Protein AF-X0WN94-F1 (afdb_monomer)

Radius of gyration: 25.25 Å; Cα contacts (8 Å, |Δi|>4): 187; chains: 1; bounding box: 58×45×70 Å

Solvent-accessible surface area (backbone atoms only — not comparable to full-atom values): 14417 Å² total; per-residue (Å²): 108,64,60,96,86,40,70,65,43,72,66,54,50,51,51,51,53,49,50,55,49,50,52,50,38,71,76,45,39,72,65,41,46,54,52,50,49,52,53,51,53,52,48,48,54,53,50,21,48,51,47,28,52,52,42,52,51,38,65,45,44,32,75,81,42,90,86,36,54,54,66,57,36,30,57,77,53,75,48,62,91,87,54,50,46,68,57,56,51,48,40,44,46,76,75,70,64,72,93,68,44,55,78,82,41,90,85,64,16,37,66,54,50,73,65,50,52,52,57,60,48,47,44,55,65,71,61,30,60,77,60,41,48,59,40,70,67,36,98,38,72,69,55,19,52,50,50,50,53,50,53,57,54,57,54,72,50,43,52,60,35,48,50,50,31,49,56,50,47,48,53,50,38,42,67,56,50,54,50,45,45,53,67,31,76,93,52,42,27,56,59,52,53,53,45,68,72,35,66,88,45,29,78,76,38,93,66,72,75,89,63,49,60,65,53,32,70,76,37,48,69,61,41,52,52,46,46,54,38,38,22,48,41,69,74,46,78,81,79,90,74,90,56,65,24,60,54,46,50,63,71,51,63,93,115

Structure (mmCIF, N/CA/C/O backbone):
data_AF-X0WN94-F1
#
_entry.id   AF-X0WN94-F1
#
loop_
_atom_site.group_PDB
_atom_site.id
_atom_site.type_symbol
_atom_site.label_atom_id
_atom_site.label_alt_id
_atom_site.label_comp_id
_atom_site.label_asym_id
_atom_site.label_entity_id
_atom_site.label_seq_id
_atom_site.pdbx_PDB_ins_code
_atom_site.Cartn_x
_atom_site.Cartn_y
_atom_site.Cartn_z
_atom_site.occupancy
_atom_site.B_iso_or_equiv
_atom_site.auth_seq_id
_atom_site.auth_comp_id
_atom_site.auth_asym_id
_atom_site.auth_atom_id
_atom_site.pdbx_PDB_model_num
ATOM 1 N N . GLU A 1 1 ? 9.145 -17.917 11.072 1.00 53.16 1 GLU A N 1
ATOM 2 C CA . GLU A 1 1 ? 9.758 -18.922 10.177 1.00 53.16 1 GLU A CA 1
ATOM 3 C C . GLU A 1 1 ? 11.276 -18.776 10.221 1.00 53.16 1 GLU A C 1
ATOM 5 O O . GLU A 1 1 ? 11.758 -17.672 10.466 1.00 53.16 1 GLU A O 1
ATOM 10 N N . GLU A 1 2 ? 12.026 -19.865 10.051 1.00 58.09 2 GLU A N 1
ATOM 11 C CA . GLU A 1 2 ? 13.497 -19.875 10.067 1.00 58.09 2 GLU A CA 1
ATOM 12 C C . GLU A 1 2 ? 14.036 -20.328 8.705 1.00 58.09 2 GLU A C 1
ATOM 14 O O . GLU A 1 2 ? 13.541 -21.298 8.134 1.00 58.09 2 GLU A O 1
ATOM 19 N N . LEU A 1 3 ? 15.070 -19.651 8.194 1.00 51.91 3 LEU A N 1
ATOM 20 C CA . LEU A 1 3 ? 15.815 -20.073 7.005 1.00 51.91 3 LEU A CA 1
ATOM 21 C C . LEU A 1 3 ? 17.222 -20.458 7.453 1.00 51.91 3 LEU A C 1
ATOM 23 O O . LEU A 1 3 ? 17.957 -19.615 7.963 1.00 51.91 3 LEU A O 1
ATOM 27 N N . MET A 1 4 ? 17.598 -21.728 7.273 1.00 66.94 4 MET A N 1
ATOM 28 C CA . MET A 1 4 ? 18.912 -22.251 7.687 1.00 66.94 4 MET A CA 1
ATOM 29 C C . MET A 1 4 ? 19.246 -21.976 9.172 1.00 66.94 4 MET A C 1
ATOM 31 O O . MET A 1 4 ? 20.391 -21.691 9.511 1.00 66.94 4 MET A O 1
ATOM 35 N N . GLY A 1 5 ? 18.243 -22.046 10.057 1.00 66.25 5 GLY A N 1
ATOM 36 C CA . GLY A 1 5 ? 18.405 -21.839 11.505 1.00 66.25 5 GLY A CA 1
ATOM 37 C C . GLY A 1 5 ? 18.561 -20.377 11.937 1.00 66.25 5 GLY A C 1
ATOM 38 O O . GLY A 1 5 ? 18.877 -20.110 13.093 1.00 66.25 5 GLY A O 1
ATOM 39 N N . ILE A 1 6 ? 18.359 -19.423 11.023 1.00 72.25 6 ILE A N 1
ATOM 40 C CA . ILE A 1 6 ? 18.320 -17.995 11.338 1.00 72.25 6 ILE A CA 1
ATOM 41 C C . ILE A 1 6 ? 16.851 -17.554 11.364 1.00 72.25 6 ILE A C 1
ATOM 43 O O . ILE A 1 6 ? 16.132 -17.807 10.387 1.00 72.25 6 ILE A O 1
ATOM 47 N N . PRO A 1 7 ? 16.386 -16.872 12.430 1.00 76.19 7 PRO A N 1
ATOM 48 C CA . PRO A 1 7 ? 15.042 -16.316 12.458 1.00 76.19 7 PRO A CA 1
ATOM 49 C C . PRO A 1 7 ? 14.880 -15.307 11.317 1.00 76.19 7 PRO A C 1
ATOM 51 O O . PRO A 1 7 ? 15.623 -14.321 11.215 1.00 76.19 7 PRO A O 1
ATOM 54 N N . ILE A 1 8 ? 13.898 -15.562 10.449 1.00 77.94 8 ILE A N 1
ATOM 55 C CA . ILE A 1 8 ? 13.533 -14.672 9.348 1.00 77.94 8 ILE A CA 1
ATOM 56 C C . ILE A 1 8 ? 12.745 -13.511 9.954 1.00 77.94 8 ILE A C 1
ATOM 58 O O . ILE A 1 8 ? 11.518 -13.511 9.995 1.00 77.94 8 ILE A O 1
ATOM 62 N N . ASN A 1 9 ? 13.466 -12.532 10.489 1.00 82.88 9 ASN A N 1
ATOM 63 C CA . ASN A 1 9 ? 12.904 -11.243 10.865 1.00 82.88 9 ASN A CA 1
ATOM 64 C C . ASN A 1 9 ? 13.256 -10.191 9.7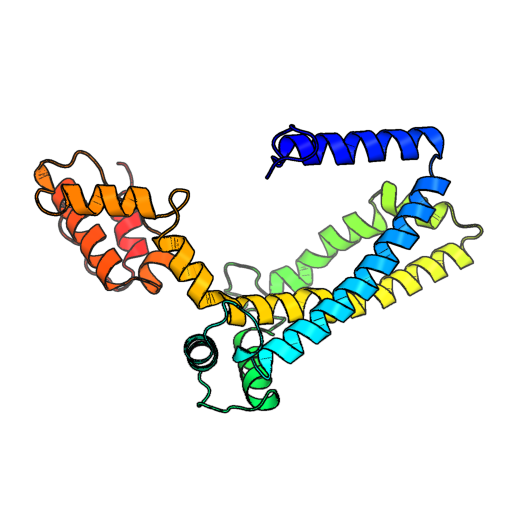98 1.00 82.88 9 ASN A C 1
ATOM 66 O O . ASN A 1 9 ? 14.136 -10.398 8.953 1.00 82.88 9 ASN A O 1
ATOM 70 N N . ILE A 1 10 ? 12.550 -9.057 9.825 1.00 85.00 10 ILE A N 1
ATOM 71 C CA . ILE A 1 10 ? 12.717 -7.966 8.848 1.00 85.00 10 ILE A CA 1
ATOM 72 C C . ILE A 1 10 ? 14.179 -7.502 8.790 1.00 85.00 10 ILE A C 1
ATOM 74 O O . ILE A 1 10 ? 14.698 -7.219 7.711 1.00 85.00 10 ILE A O 1
ATOM 78 N N . THR A 1 11 ? 14.869 -7.487 9.930 1.00 88.31 11 THR A N 1
ATOM 79 C CA . THR A 1 11 ? 16.276 -7.089 10.036 1.00 88.31 11 THR A CA 1
ATOM 80 C C . THR A 1 11 ? 17.198 -8.053 9.289 1.00 88.31 11 THR A C 1
ATOM 82 O O . THR A 1 11 ? 18.011 -7.610 8.479 1.00 88.31 11 THR A O 1
ATOM 85 N N . THR A 1 12 ? 17.053 -9.364 9.503 1.00 87.69 12 THR A N 1
ATOM 86 C CA . THR A 1 12 ? 17.827 -10.406 8.814 1.00 87.69 12 THR A CA 1
ATOM 87 C C . THR A 1 12 ? 17.609 -10.330 7.305 1.00 87.69 12 THR A C 1
ATOM 89 O O . THR A 1 12 ? 18.576 -10.331 6.544 1.00 87.69 12 THR A O 1
ATOM 92 N N . LEU A 1 13 ? 16.352 -10.208 6.862 1.00 88.25 13 LEU A N 1
ATOM 93 C CA . LEU A 1 13 ? 16.022 -10.085 5.439 1.00 88.25 13 LEU A CA 1
ATOM 94 C C . LEU A 1 13 ? 16.610 -8.813 4.818 1.00 88.25 13 LEU A C 1
ATOM 96 O O . LEU A 1 13 ? 17.159 -8.866 3.720 1.00 88.25 13 LEU A O 1
ATOM 100 N N . SER A 1 14 ? 16.545 -7.687 5.532 1.00 91.44 14 SER A N 1
ATOM 101 C CA . SER A 1 14 ? 17.086 -6.406 5.064 1.00 91.44 14 SER A CA 1
ATOM 102 C C . SER A 1 14 ? 18.599 -6.473 4.864 1.00 91.44 14 SER A C 1
ATOM 104 O O . SER A 1 14 ? 19.101 -6.056 3.820 1.00 91.44 14 SER A O 1
ATOM 106 N N . TRP A 1 15 ? 19.329 -7.052 5.824 1.00 93.75 15 TRP A N 1
ATOM 107 C CA . TRP A 1 15 ? 20.771 -7.268 5.687 1.00 93.75 15 TRP A CA 1
ATOM 108 C C . TRP A 1 15 ? 21.103 -8.235 4.558 1.00 93.75 15 TRP A C 1
ATOM 110 O O . TRP A 1 15 ? 22.019 -7.971 3.784 1.00 93.75 15 TRP A O 1
ATOM 120 N N . PHE A 1 16 ? 20.346 -9.323 4.425 1.00 91.19 16 PHE A N 1
ATOM 121 C CA . PHE A 1 16 ? 20.554 -10.297 3.362 1.00 91.19 16 PHE A CA 1
ATOM 122 C C . PHE A 1 16 ? 20.400 -9.668 1.969 1.00 91.19 16 PHE A C 1
ATOM 124 O O . PHE A 1 16 ? 21.313 -9.760 1.147 1.00 91.19 16 PHE A O 1
ATOM 131 N N . VAL A 1 17 ? 19.286 -8.969 1.720 1.00 91.19 17 VAL A N 1
ATOM 132 C CA . VAL A 1 17 ? 19.035 -8.278 0.446 1.00 91.19 17 VAL A CA 1
ATOM 133 C C . VAL A 1 17 ? 20.072 -7.181 0.212 1.00 91.19 17 VAL A C 1
ATOM 135 O O . VAL A 1 17 ? 20.610 -7.085 -0.887 1.00 91.19 17 VAL A O 1
ATOM 138 N N . GLY A 1 18 ? 20.396 -6.388 1.238 1.00 93.75 18 GLY A N 1
ATOM 139 C CA . GLY A 1 18 ? 21.361 -5.294 1.141 1.00 93.75 18 GLY A CA 1
ATOM 140 C C . GLY A 1 18 ? 22.780 -5.763 0.816 1.00 93.75 18 GLY A C 1
ATOM 141 O O . GLY A 1 18 ? 23.430 -5.185 -0.053 1.00 93.75 18 GLY A O 1
ATOM 142 N N . ILE A 1 19 ? 23.254 -6.834 1.459 1.00 95.06 19 ILE A N 1
ATOM 143 C CA . ILE A 1 19 ? 24.577 -7.414 1.191 1.00 95.06 19 ILE A CA 1
ATOM 144 C C . ILE A 1 19 ? 24.614 -8.014 -0.212 1.00 95.06 19 ILE A C 1
ATOM 146 O O . ILE A 1 19 ? 25.537 -7.727 -0.972 1.00 95.06 19 ILE A O 1
ATOM 150 N N . LEU A 1 20 ? 23.604 -8.805 -0.584 1.00 91.12 20 LEU A N 1
ATOM 151 C CA . LEU A 1 20 ? 23.534 -9.410 -1.912 1.00 91.12 20 LEU A CA 1
ATOM 152 C C . LEU A 1 20 ? 23.505 -8.327 -2.999 1.00 91.12 20 LEU A C 1
ATOM 154 O O . LEU A 1 20 ? 24.255 -8.419 -3.975 1.00 91.12 20 LEU A O 1
ATOM 158 N N . ALA A 1 21 ? 22.711 -7.273 -2.786 1.00 90.56 21 ALA A N 1
ATOM 159 C CA . ALA A 1 21 ? 22.666 -6.106 -3.654 1.00 90.56 21 ALA A CA 1
ATOM 160 C C . ALA A 1 21 ? 24.018 -5.404 -3.757 1.00 90.56 21 ALA A C 1
ATOM 162 O O . ALA A 1 21 ? 24.534 -5.206 -4.856 1.00 90.56 21 ALA A O 1
ATOM 163 N N . GLY A 1 22 ? 24.638 -5.099 -2.618 1.00 92.31 22 GLY A N 1
ATOM 164 C CA . GLY A 1 22 ? 25.949 -4.464 -2.567 1.00 92.31 22 GLY A CA 1
ATOM 165 C C . GLY A 1 22 ? 27.015 -5.256 -3.324 1.00 92.31 22 GLY A C 1
ATOM 166 O O . GLY A 1 22 ? 27.772 -4.672 -4.096 1.00 92.31 22 GLY A O 1
ATOM 167 N N . VAL A 1 23 ? 27.039 -6.583 -3.171 1.00 93.31 23 VAL A N 1
ATOM 168 C CA . VAL A 1 23 ? 28.019 -7.455 -3.833 1.00 93.31 23 VAL A CA 1
ATOM 169 C C . VAL A 1 23 ? 27.858 -7.436 -5.354 1.00 93.31 23 VAL A C 1
ATOM 171 O O . VAL A 1 23 ? 28.847 -7.208 -6.055 1.00 93.31 23 VAL A O 1
ATOM 174 N N . TYR A 1 24 ? 26.646 -7.634 -5.895 1.00 88.69 24 TYR A N 1
ATOM 175 C CA . TYR A 1 24 ? 26.487 -7.666 -7.357 1.00 88.69 24 TYR A CA 1
ATOM 176 C C . TYR A 1 24 ? 26.680 -6.284 -7.991 1.00 88.69 24 TYR A C 1
ATOM 178 O O . TYR A 1 24 ? 27.195 -6.188 -9.108 1.00 88.69 24 TYR A O 1
ATOM 186 N N . VAL A 1 25 ? 26.306 -5.208 -7.289 1.00 90.00 25 VAL A N 1
ATOM 187 C CA . VAL A 1 25 ? 26.529 -3.834 -7.757 1.00 90.00 25 VAL A CA 1
ATOM 188 C C . VAL A 1 25 ? 28.020 -3.509 -7.761 1.00 90.00 25 VAL A C 1
ATOM 190 O O . VAL A 1 25 ? 28.519 -2.989 -8.758 1.00 90.00 25 VAL A O 1
ATOM 193 N N . ALA A 1 26 ? 28.749 -3.854 -6.695 1.00 92.00 26 ALA A N 1
ATOM 194 C CA . ALA A 1 26 ? 30.191 -3.629 -6.611 1.00 92.00 26 ALA A CA 1
ATOM 195 C C . ALA A 1 26 ? 30.961 -4.416 -7.683 1.00 92.00 26 ALA A C 1
ATOM 197 O O . ALA A 1 26 ? 31.887 -3.882 -8.288 1.00 92.00 26 ALA A O 1
ATOM 198 N N . ALA A 1 27 ? 30.557 -5.661 -7.955 1.00 91.19 27 ALA A N 1
ATOM 199 C CA . ALA A 1 27 ? 31.203 -6.504 -8.958 1.00 91.19 27 ALA A CA 1
ATOM 200 C C . ALA A 1 27 ? 30.875 -6.092 -10.406 1.00 91.19 27 ALA A C 1
ATOM 202 O O . ALA A 1 27 ? 31.732 -6.183 -11.282 1.00 91.19 27 ALA A O 1
ATOM 203 N N . GLY A 1 28 ? 29.635 -5.672 -10.682 1.00 86.38 28 GLY A N 1
ATOM 204 C CA . GLY A 1 28 ? 29.140 -5.477 -12.050 1.00 86.38 28 GLY A CA 1
ATOM 205 C C . GLY A 1 28 ? 28.915 -4.025 -12.491 1.00 86.38 28 GLY A C 1
ATOM 206 O O . GLY A 1 28 ? 28.681 -3.768 -13.677 1.00 86.38 28 GLY A O 1
ATOM 207 N N . GLY A 1 29 ? 28.970 -3.067 -11.564 1.00 85.94 29 GLY A N 1
ATOM 208 C CA . GLY A 1 29 ? 28.788 -1.640 -11.827 1.00 85.94 29 GLY A CA 1
ATOM 209 C C . GLY A 1 29 ? 27.413 -1.273 -12.404 1.00 85.94 29 GLY A C 1
ATOM 210 O O . GLY A 1 29 ? 26.429 -2.008 -12.283 1.00 85.94 29 GLY A O 1
ATOM 211 N N . LEU A 1 30 ? 27.338 -0.116 -13.076 1.00 80.81 30 LEU A N 1
ATOM 212 C CA . LEU A 1 30 ? 26.083 0.433 -13.620 1.00 80.81 30 LEU A CA 1
ATOM 213 C C . LEU A 1 30 ? 25.395 -0.493 -14.634 1.00 80.81 30 LEU A C 1
ATOM 215 O O . LEU A 1 30 ? 24.168 -0.519 -14.706 1.00 80.81 30 LEU A O 1
ATOM 219 N N . LYS A 1 31 ? 26.164 -1.283 -15.394 1.00 83.69 31 LYS A N 1
ATOM 220 C CA . LYS A 1 31 ? 25.608 -2.229 -16.369 1.00 83.69 31 LYS A CA 1
ATOM 221 C C . LYS A 1 31 ? 24.859 -3.366 -15.676 1.00 83.69 31 LYS A C 1
ATOM 223 O O . LYS A 1 31 ? 23.757 -3.696 -16.102 1.00 83.69 31 LYS A O 1
ATOM 228 N N . ALA A 1 32 ? 25.429 -3.949 -14.619 1.00 86.31 32 ALA A N 1
ATOM 229 C CA . ALA A 1 32 ? 24.749 -4.997 -13.859 1.00 86.31 32 ALA A CA 1
ATOM 230 C C . ALA A 1 32 ? 23.479 -4.471 -13.185 1.00 86.31 32 ALA A C 1
ATOM 232 O O . ALA A 1 32 ? 22.448 -5.135 -13.245 1.00 86.31 32 ALA A O 1
ATOM 233 N N . CYS A 1 33 ? 23.524 -3.248 -12.646 1.00 84.00 33 CYS A N 1
ATOM 234 C CA . CYS A 1 33 ? 22.338 -2.581 -12.106 1.00 84.00 33 CYS A CA 1
ATOM 235 C C . CYS A 1 33 ? 21.235 -2.450 -13.166 1.00 84.00 33 CYS A C 1
ATOM 237 O O . CYS A 1 33 ? 20.098 -2.827 -12.921 1.00 84.00 33 CYS A O 1
ATOM 239 N N . ALA A 1 34 ? 21.572 -1.970 -14.368 1.00 85.94 34 ALA A N 1
ATOM 240 C CA . ALA A 1 34 ? 20.593 -1.780 -15.437 1.00 85.94 34 ALA A CA 1
ATOM 241 C C . ALA A 1 34 ? 19.942 -3.097 -15.898 1.00 85.94 34 ALA A C 1
ATOM 243 O O . ALA A 1 34 ? 18.743 -3.130 -16.168 1.00 85.94 34 ALA A O 1
ATOM 244 N N . TRP A 1 35 ? 20.712 -4.188 -15.973 1.00 88.69 35 TRP A N 1
ATOM 245 C CA . TRP A 1 35 ? 20.174 -5.509 -16.315 1.00 88.69 35 TRP A CA 1
ATOM 246 C C . TRP A 1 35 ? 19.294 -6.091 -15.210 1.00 88.69 35 TRP A C 1
ATOM 248 O O . TRP A 1 35 ? 18.228 -6.626 -15.511 1.00 88.69 35 TRP A O 1
ATOM 258 N N . ALA A 1 36 ? 19.713 -5.968 -13.948 1.00 89.88 36 ALA A N 1
ATOM 259 C CA . ALA A 1 36 ? 18.908 -6.398 -12.810 1.00 89.88 36 ALA A CA 1
ATOM 260 C C . ALA A 1 36 ? 17.562 -5.658 -12.790 1.00 89.88 36 ALA A C 1
ATOM 262 O O . ALA A 1 36 ? 16.516 -6.300 -12.719 1.00 89.88 36 ALA A O 1
ATOM 263 N N . ASP A 1 37 ? 17.582 -4.338 -12.971 1.00 89.44 37 ASP A N 1
ATOM 264 C CA . ASP A 1 37 ? 16.378 -3.509 -13.007 1.00 89.44 37 ASP A CA 1
ATOM 265 C C . ASP A 1 37 ? 15.451 -3.859 -14.173 1.00 89.44 37 ASP A C 1
ATOM 267 O O . ASP A 1 37 ? 14.233 -3.853 -14.009 1.00 89.44 37 ASP A O 1
ATOM 271 N N . LEU A 1 38 ? 15.996 -4.192 -15.348 1.00 91.31 38 LEU A N 1
ATOM 272 C CA . LEU A 1 38 ? 15.189 -4.631 -16.488 1.00 91.31 38 LEU A CA 1
ATOM 273 C C . LEU A 1 38 ? 14.454 -5.941 -16.179 1.00 91.31 38 LEU A C 1
ATOM 275 O O . LEU A 1 38 ? 13.260 -6.061 -16.467 1.00 91.31 38 LEU A O 1
ATOM 279 N N . ILE A 1 39 ? 15.152 -6.915 -15.589 1.00 93.81 39 ILE A N 1
ATOM 280 C CA . ILE A 1 39 ? 14.570 -8.211 -15.219 1.00 93.81 39 ILE A CA 1
ATOM 281 C C . ILE A 1 39 ? 13.514 -8.016 -14.128 1.00 93.81 39 ILE A C 1
ATOM 283 O O . ILE A 1 39 ? 12.387 -8.479 -14.285 1.00 93.81 39 ILE A O 1
ATOM 287 N N . GLN A 1 40 ? 13.850 -7.294 -13.056 1.00 92.19 40 GLN A N 1
ATOM 288 C CA . GLN A 1 40 ? 12.940 -7.031 -11.940 1.00 92.19 40 GLN A CA 1
ATOM 289 C C . GLN A 1 40 ? 11.718 -6.224 -12.384 1.00 92.19 40 GLN A C 1
ATOM 291 O O . GLN A 1 40 ? 10.594 -6.592 -12.059 1.00 92.19 40 GLN A O 1
ATOM 296 N N . GLY A 1 41 ? 11.907 -5.171 -13.181 1.00 91.94 41 GLY A N 1
ATOM 297 C CA . GLY A 1 41 ? 10.813 -4.361 -13.713 1.00 91.94 41 GLY A CA 1
ATOM 298 C C . GLY A 1 41 ? 9.875 -5.163 -14.616 1.00 91.94 41 GLY A C 1
ATOM 299 O O . GLY A 1 41 ? 8.658 -5.075 -14.475 1.00 91.94 41 GLY A O 1
ATOM 300 N N . SER A 1 42 ? 10.424 -6.006 -15.494 1.00 93.94 42 SER A N 1
ATOM 301 C CA . SER A 1 42 ? 9.616 -6.887 -16.350 1.00 93.94 42 SER A CA 1
ATOM 302 C C . SER A 1 42 ? 8.850 -7.923 -15.523 1.00 93.94 42 SER A C 1
ATOM 304 O O . SER A 1 42 ? 7.659 -8.136 -15.746 1.00 93.94 42 SER A O 1
ATOM 306 N N . ALA A 1 43 ? 9.510 -8.527 -14.530 1.00 95.06 43 ALA A N 1
ATOM 307 C CA . ALA A 1 43 ? 8.884 -9.470 -13.611 1.00 95.06 43 ALA A CA 1
ATOM 308 C C . ALA A 1 43 ? 7.760 -8.816 -12.795 1.00 95.06 43 ALA A C 1
ATOM 310 O O . ALA A 1 43 ? 6.716 -9.433 -12.616 1.00 95.06 43 ALA A O 1
ATOM 311 N N . LEU A 1 44 ? 7.924 -7.561 -12.362 1.00 94.38 44 LEU A N 1
ATOM 312 C CA . LEU A 1 44 ? 6.886 -6.802 -11.658 1.00 94.38 44 LEU A CA 1
ATOM 313 C C . LEU A 1 44 ? 5.670 -6.519 -12.541 1.00 94.38 44 LEU A C 1
ATOM 315 O O . LEU A 1 44 ? 4.545 -6.627 -12.064 1.00 94.38 44 LEU A O 1
ATOM 319 N N . ILE A 1 45 ? 5.866 -6.200 -13.823 1.00 94.44 45 ILE A N 1
ATOM 320 C CA . ILE A 1 45 ? 4.748 -5.994 -14.757 1.00 94.44 45 ILE A CA 1
ATOM 321 C C . ILE A 1 45 ? 3.967 -7.299 -14.948 1.00 94.44 45 ILE A C 1
ATOM 323 O O . ILE A 1 45 ? 2.740 -7.300 -14.866 1.00 94.44 45 ILE A O 1
ATOM 327 N N . ILE A 1 46 ? 4.671 -8.414 -15.163 1.00 95.81 46 ILE A N 1
ATOM 328 C CA . ILE A 1 46 ? 4.047 -9.734 -15.330 1.00 95.81 46 ILE A CA 1
ATOM 329 C C . ILE A 1 46 ? 3.345 -10.160 -14.037 1.00 95.81 46 ILE A C 1
ATOM 331 O O . ILE A 1 46 ? 2.182 -10.551 -14.071 1.00 95.81 46 ILE A O 1
ATOM 335 N N . GLY A 1 47 ? 4.022 -10.047 -12.894 1.00 96.44 47 GLY A N 1
ATOM 336 C CA . GLY A 1 47 ? 3.467 -10.371 -11.582 1.00 96.44 47 GLY A CA 1
ATOM 337 C C . GLY A 1 47 ? 2.240 -9.524 -11.257 1.00 96.44 47 GLY A C 1
ATOM 338 O O . GLY A 1 47 ? 1.219 -10.066 -10.853 1.00 96.44 47 GLY A O 1
ATOM 339 N N . GLY A 1 48 ? 2.290 -8.218 -11.521 1.00 96.06 48 GLY A N 1
ATOM 340 C CA . GLY A 1 48 ? 1.145 -7.325 -11.363 1.00 96.06 48 GLY A CA 1
ATOM 341 C C . GLY A 1 48 ? -0.030 -7.703 -12.267 1.00 96.06 48 GLY A C 1
ATOM 342 O O . GLY A 1 48 ? -1.173 -7.697 -11.819 1.00 96.06 48 GLY A O 1
ATOM 343 N N . ALA A 1 49 ? 0.226 -8.100 -13.517 1.00 96.38 49 ALA A N 1
ATOM 344 C CA . ALA A 1 49 ? -0.822 -8.590 -14.411 1.00 96.38 49 ALA A CA 1
ATOM 345 C C . ALA A 1 49 ? -1.454 -9.897 -13.902 1.00 96.38 49 ALA A C 1
ATOM 347 O O . ALA A 1 49 ? -2.674 -10.043 -13.945 1.00 96.38 49 ALA A O 1
ATOM 348 N N . VAL A 1 50 ? -0.649 -10.824 -13.371 1.00 97.06 50 VAL A N 1
ATOM 349 C CA . VAL A 1 50 ? -1.149 -12.050 -12.728 1.00 97.06 50 VAL A CA 1
ATOM 350 C C . VAL A 1 50 ? -2.010 -11.707 -11.513 1.00 97.06 50 VAL A C 1
ATOM 352 O O . VAL A 1 50 ? -3.122 -12.214 -11.400 1.00 97.06 50 VAL A O 1
ATOM 355 N N . ILE A 1 51 ? -1.544 -10.812 -10.639 1.00 95.69 51 ILE A N 1
ATOM 356 C CA . ILE A 1 51 ? -2.298 -10.369 -9.460 1.00 95.69 51 ILE A CA 1
ATOM 357 C C . ILE A 1 51 ? -3.614 -9.706 -9.863 1.00 95.69 51 ILE A C 1
ATOM 359 O O . ILE A 1 51 ? -4.641 -10.015 -9.273 1.00 95.69 51 ILE A O 1
ATOM 363 N N . MET A 1 52 ? -3.617 -8.857 -10.890 1.00 96.19 52 MET A N 1
ATOM 364 C CA . MET A 1 52 ? -4.840 -8.255 -11.423 1.00 96.19 52 MET A CA 1
ATOM 365 C C . MET A 1 52 ? -5.849 -9.312 -11.889 1.00 96.19 52 MET A C 1
ATOM 367 O O . MET A 1 52 ? -7.031 -9.214 -11.575 1.00 96.19 52 MET A O 1
ATOM 371 N N . VAL A 1 53 ? -5.399 -10.349 -12.598 1.00 96.00 53 VAL A N 1
ATOM 372 C CA . VAL A 1 53 ? -6.283 -11.452 -13.008 1.00 96.00 53 VAL A CA 1
ATOM 373 C C . VAL A 1 53 ? -6.823 -12.201 -11.788 1.00 96.00 53 VAL A C 1
ATOM 375 O O . VAL A 1 53 ? -8.024 -12.451 -11.710 1.00 96.00 53 VAL A O 1
ATOM 378 N N . LEU A 1 54 ? -5.965 -12.524 -10.817 1.00 95.25 54 LEU A N 1
ATOM 379 C CA . LEU A 1 54 ? -6.369 -13.244 -9.608 1.00 95.25 54 LEU A CA 1
ATOM 380 C C . LEU A 1 54 ? -7.368 -12.450 -8.763 1.00 95.25 54 LEU A C 1
ATOM 382 O O . LEU A 1 54 ? -8.340 -13.029 -8.289 1.00 95.25 54 LEU A O 1
ATOM 386 N N . THR A 1 55 ? -7.180 -11.139 -8.603 1.00 95.19 55 THR A N 1
ATOM 387 C CA . THR A 1 55 ? -8.124 -10.305 -7.848 1.00 95.19 55 THR A CA 1
ATOM 388 C C . THR A 1 55 ? -9.457 -10.162 -8.567 1.00 95.19 55 THR A C 1
ATOM 390 O O . THR A 1 55 ? -10.491 -10.152 -7.910 1.00 95.19 55 THR A O 1
ATOM 393 N N . PHE A 1 56 ? -9.476 -10.123 -9.901 1.00 95.56 56 PHE A N 1
ATOM 394 C CA . PHE A 1 56 ? -10.730 -10.082 -10.658 1.00 95.56 56 PHE A CA 1
ATOM 395 C C . PHE A 1 56 ? -11.485 -11.408 -10.544 1.00 95.56 56 PHE A C 1
ATOM 397 O O . PHE A 1 56 ? -12.696 -11.404 -10.338 1.00 95.56 56 PHE A O 1
ATOM 404 N N . MET A 1 57 ? -10.768 -12.534 -10.602 1.00 95.50 57 MET A N 1
ATOM 405 C CA . MET A 1 57 ? -11.345 -13.855 -10.339 1.00 95.50 57 MET A CA 1
ATOM 406 C C . MET A 1 57 ? -11.884 -13.965 -8.908 1.00 95.50 57 MET A C 1
ATOM 408 O O . MET A 1 57 ? -12.957 -14.524 -8.711 1.00 95.50 57 MET A O 1
ATOM 412 N N . ALA A 1 58 ? -11.164 -13.422 -7.923 1.00 94.56 58 ALA A N 1
ATOM 413 C CA . ALA A 1 58 ? -11.597 -13.406 -6.528 1.00 94.56 58 ALA A CA 1
ATOM 414 C C . ALA A 1 58 ? -12.786 -12.468 -6.287 1.00 94.56 58 ALA A C 1
ATOM 416 O O . ALA A 1 58 ? -13.600 -12.726 -5.412 1.00 94.56 58 ALA A O 1
ATOM 417 N N . LEU A 1 59 ? -12.921 -11.389 -7.058 1.00 94.81 59 LEU A N 1
ATOM 418 C CA . LEU A 1 59 ? -14.095 -10.524 -6.984 1.00 94.81 59 LEU A CA 1
ATOM 419 C C . LEU A 1 59 ? -15.340 -11.216 -7.561 1.00 94.81 59 LEU A C 1
ATOM 421 O O . LEU A 1 59 ? -16.424 -11.118 -6.983 1.00 94.81 59 LEU A O 1
ATOM 425 N N . ASP A 1 60 ? -15.187 -11.918 -8.686 1.00 94.44 60 ASP A N 1
ATOM 426 C CA . ASP A 1 60 ? -16.273 -12.664 -9.332 1.00 94.44 60 ASP A CA 1
ATOM 427 C C . ASP A 1 60 ? -16.784 -13.799 -8.432 1.00 94.44 60 ASP A C 1
ATOM 429 O O . ASP A 1 60 ? -17.957 -13.804 -8.049 1.00 94.44 60 ASP A O 1
ATOM 433 N N . ASP A 1 61 ? -15.875 -14.671 -7.986 1.00 92.88 61 ASP A N 1
ATOM 434 C CA . ASP A 1 61 ? -16.158 -15.789 -7.082 1.00 92.88 61 ASP A CA 1
ATOM 435 C C . ASP A 1 61 ? -15.235 -15.756 -5.847 1.00 92.88 61 ASP A C 1
ATOM 437 O O . ASP A 1 61 ? -14.187 -16.416 -5.818 1.00 92.88 61 ASP A O 1
ATOM 441 N N . PRO A 1 62 ? -15.612 -14.996 -4.799 1.00 91.06 62 PRO A N 1
ATOM 442 C CA . PRO A 1 62 ? -14.788 -14.868 -3.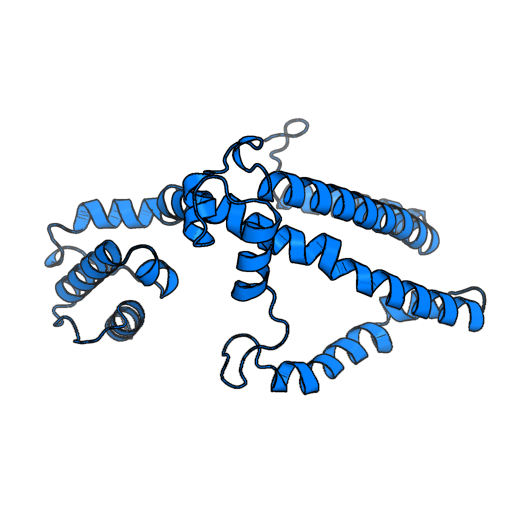601 1.00 91.06 62 PRO A CA 1
ATOM 443 C C . PRO A 1 62 ? -14.650 -16.184 -2.830 1.00 91.06 62 PRO A C 1
ATOM 445 O O . PRO A 1 62 ? -13.620 -16.414 -2.203 1.00 91.06 62 PRO A O 1
ATOM 448 N N . GLY A 1 63 ? -15.638 -17.083 -2.929 1.00 88.06 63 GLY A N 1
ATOM 449 C CA . GLY A 1 63 ? -15.640 -18.369 -2.224 1.00 88.06 63 GLY A CA 1
ATOM 450 C C . GLY A 1 63 ? -14.576 -19.348 -2.725 1.00 88.06 63 GLY A C 1
ATOM 451 O O . GLY A 1 63 ? -14.235 -20.304 -2.030 1.00 88.06 63 GLY A O 1
ATOM 452 N N . ARG A 1 64 ? -14.008 -19.102 -3.911 1.00 90.56 64 ARG A N 1
ATOM 453 C CA . ARG A 1 64 ? -12.901 -19.889 -4.467 1.00 90.56 64 ARG A CA 1
ATOM 454 C C . ARG A 1 64 ? -11.571 -19.669 -3.735 1.00 90.56 64 ARG A C 1
ATOM 456 O O . ARG A 1 64 ? -10.658 -20.484 -3.883 1.00 90.56 64 ARG A O 1
ATOM 463 N N . PHE A 1 65 ? -11.435 -18.577 -2.989 1.00 89.62 65 PHE A N 1
ATOM 464 C CA . PHE A 1 65 ? -10.195 -18.191 -2.328 1.00 89.62 65 PHE A CA 1
ATOM 465 C C . PHE A 1 65 ? -10.326 -18.337 -0.812 1.00 89.62 65 PHE A C 1
ATOM 467 O O . PHE A 1 65 ? -11.330 -17.971 -0.207 1.00 89.62 65 PHE A O 1
ATOM 474 N N . GLU A 1 66 ? -9.287 -18.880 -0.183 1.00 85.88 66 GLU A N 1
ATOM 475 C CA . GLU A 1 66 ? -9.299 -19.134 1.253 1.00 85.88 66 GLU A CA 1
ATOM 476 C C . GLU A 1 66 ? -9.281 -17.829 2.063 1.00 85.88 66 GLU A C 1
ATOM 478 O O . GLU A 1 66 ? -8.526 -16.894 1.779 1.00 85.88 66 GLU A O 1
ATOM 483 N N . GLY A 1 67 ? -10.093 -17.790 3.122 1.00 83.69 67 GLY A N 1
ATOM 484 C CA . GLY A 1 67 ? -10.118 -16.681 4.071 1.00 83.69 67 GLY A CA 1
ATOM 485 C C . GLY A 1 67 ? -10.863 -15.437 3.587 1.00 83.69 67 GLY A C 1
ATOM 486 O O . GLY A 1 67 ? -10.645 -14.375 4.168 1.00 83.69 67 GLY A O 1
ATOM 487 N N . ILE A 1 68 ? -11.702 -15.563 2.554 1.00 91.38 68 ILE A N 1
ATOM 488 C CA . ILE A 1 68 ? -12.627 -14.518 2.111 1.00 91.38 68 ILE A CA 1
ATOM 489 C C . ILE A 1 68 ? -14.051 -14.898 2.528 1.00 91.38 68 ILE A C 1
ATOM 491 O O . ILE A 1 68 ? -14.531 -15.984 2.210 1.00 91.38 68 ILE A O 1
ATOM 495 N N . ASP A 1 69 ? -14.734 -13.990 3.223 1.00 91.88 69 ASP A N 1
ATOM 496 C CA . ASP A 1 69 ? -16.146 -14.138 3.573 1.00 91.88 69 ASP A CA 1
ATOM 497 C C . ASP A 1 69 ? -17.019 -13.504 2.481 1.00 91.88 69 ASP A C 1
ATOM 499 O O . ASP A 1 69 ? -17.069 -12.283 2.321 1.00 91.88 69 ASP A O 1
ATOM 503 N N . VAL A 1 70 ? -17.720 -14.348 1.721 1.00 92.25 70 VAL A N 1
ATOM 504 C CA . VAL A 1 70 ? -18.574 -13.923 0.602 1.00 92.25 70 VAL A CA 1
ATOM 505 C C . VAL A 1 70 ? -19.710 -13.004 1.065 1.00 92.25 70 VAL A C 1
ATOM 507 O O . VAL A 1 70 ? -20.038 -12.038 0.372 1.00 92.25 70 VAL A O 1
ATOM 510 N N . ALA A 1 71 ? -20.310 -13.279 2.225 1.00 90.94 71 ALA A N 1
ATOM 511 C CA . ALA A 1 71 ? -21.415 -12.486 2.752 1.00 90.94 71 ALA A CA 1
ATOM 512 C C . ALA A 1 71 ? -20.923 -11.108 3.205 1.00 90.94 71 ALA A C 1
ATOM 514 O O . ALA A 1 71 ? -21.560 -10.094 2.903 1.00 90.94 71 ALA A O 1
ATOM 515 N N . ALA A 1 72 ? -19.757 -11.057 3.853 1.00 90.81 72 ALA A N 1
ATOM 516 C CA . ALA A 1 72 ? -19.127 -9.799 4.235 1.00 90.81 72 ALA A CA 1
ATOM 517 C C . ALA A 1 72 ? -18.748 -8.953 3.009 1.00 90.81 72 ALA A C 1
ATOM 519 O O . ALA A 1 72 ? -19.024 -7.753 2.986 1.00 90.81 72 ALA A O 1
ATOM 520 N N . VAL A 1 73 ? -18.192 -9.571 1.959 1.00 92.25 73 VAL A N 1
ATOM 521 C CA . VAL A 1 73 ? -17.869 -8.881 0.698 1.00 92.25 73 VAL A CA 1
ATOM 522 C C . VAL A 1 73 ? -19.125 -8.279 0.068 1.00 92.25 73 VAL A C 1
ATOM 524 O O . VAL A 1 73 ? -19.145 -7.080 -0.210 1.00 92.25 73 VAL A O 1
ATOM 527 N N . ASN A 1 74 ? -20.192 -9.063 -0.108 1.00 92.62 74 ASN A N 1
ATOM 528 C CA . ASN A 1 74 ? -21.434 -8.567 -0.710 1.00 92.62 74 ASN A CA 1
ATOM 529 C C . ASN A 1 74 ? -22.063 -7.434 0.119 1.00 92.62 74 ASN A C 1
ATOM 531 O O . ASN A 1 74 ? -22.477 -6.420 -0.441 1.00 92.62 74 ASN A O 1
ATOM 535 N N . THR A 1 75 ? -22.049 -7.568 1.449 1.00 91.31 75 THR A N 1
ATOM 536 C CA . THR A 1 75 ? -22.530 -6.534 2.379 1.00 91.31 75 THR A CA 1
ATOM 537 C C . THR A 1 75 ? -21.718 -5.248 2.248 1.00 91.31 75 THR A C 1
ATOM 539 O O . THR A 1 75 ? -22.300 -4.175 2.116 1.00 91.31 75 THR A O 1
ATOM 542 N N . SER A 1 76 ? -20.383 -5.342 2.215 1.00 89.38 76 SER A N 1
ATOM 543 C CA . SER A 1 76 ? -19.496 -4.175 2.084 1.00 89.38 76 SER A CA 1
ATOM 544 C C . SER A 1 76 ? -19.691 -3.414 0.769 1.00 89.38 76 SER A C 1
ATOM 546 O O . SER A 1 76 ? -19.486 -2.205 0.712 1.00 89.38 76 SER A O 1
ATOM 548 N N . LEU A 1 77 ? -20.117 -4.120 -0.281 1.00 91.25 77 LEU A N 1
ATOM 549 C CA . LEU A 1 77 ? -20.418 -3.555 -1.593 1.00 91.25 77 LEU A CA 1
ATOM 550 C C . LEU A 1 77 ? -21.881 -3.120 -1.747 1.00 91.25 77 LEU A C 1
ATOM 552 O O . LEU A 1 77 ? -22.220 -2.516 -2.761 1.00 91.25 77 LEU A O 1
ATOM 556 N N . GLY A 1 78 ? -22.751 -3.430 -0.781 1.00 91.25 78 GLY A N 1
ATOM 557 C CA . GLY A 1 78 ? -24.187 -3.164 -0.871 1.00 91.25 78 GLY A CA 1
ATOM 558 C C . GLY A 1 78 ? -24.885 -3.937 -1.996 1.00 91.25 78 GLY A C 1
ATOM 559 O O . GLY A 1 78 ? -25.877 -3.456 -2.541 1.00 91.25 78 GLY A O 1
ATOM 560 N N . VAL A 1 79 ? -24.368 -5.112 -2.372 1.00 92.44 79 VAL A N 1
ATOM 561 C CA . VAL A 1 79 ? -24.922 -5.946 -3.452 1.00 92.44 79 VAL A CA 1
ATOM 562 C C . VAL A 1 79 ? -25.629 -7.185 -2.902 1.00 92.44 79 VAL A C 1
ATOM 564 O O . VAL A 1 79 ? -25.319 -7.670 -1.814 1.00 92.44 79 VAL A O 1
ATOM 567 N N . GLY A 1 80 ? -26.591 -7.707 -3.666 1.00 89.31 80 GLY A N 1
ATOM 568 C CA . GLY A 1 80 ? -27.322 -8.923 -3.308 1.00 89.31 80 GLY A CA 1
ATOM 569 C C . GLY A 1 80 ? -26.474 -10.195 -3.397 1.00 89.31 80 GLY A C 1
ATOM 570 O O . GLY A 1 80 ? -25.416 -10.230 -4.030 1.00 89.31 80 GLY A O 1
ATOM 571 N N . GLU A 1 81 ? -26.967 -11.273 -2.786 1.00 85.69 81 GLU A N 1
ATOM 572 C CA . GLU A 1 81 ? -26.377 -12.603 -2.954 1.00 85.69 81 GLU A CA 1
ATOM 573 C C . GLU A 1 81 ? -26.391 -13.026 -4.430 1.00 85.69 81 GLU A C 1
ATOM 575 O O . GLU A 1 81 ? -27.377 -12.833 -5.140 1.00 85.69 81 GLU A O 1
ATOM 580 N N . GLY A 1 82 ? -25.283 -13.605 -4.902 1.00 84.44 82 GLY A N 1
ATOM 581 C CA . GLY A 1 82 ? -25.142 -14.029 -6.299 1.00 84.44 82 GLY A CA 1
ATOM 582 C C . GLY A 1 82 ? -24.889 -12.896 -7.301 1.00 84.44 82 GLY A C 1
ATOM 583 O O . GLY A 1 82 ? -24.965 -13.147 -8.502 1.00 84.44 82 GLY A O 1
ATOM 584 N N . ALA A 1 83 ? -24.574 -11.679 -6.837 1.00 90.81 83 ALA A N 1
ATOM 585 C CA . ALA A 1 83 ? -24.191 -10.569 -7.706 1.00 90.81 83 ALA A CA 1
ATOM 586 C C . ALA A 1 83 ? -23.036 -10.950 -8.647 1.00 90.81 83 ALA A C 1
ATOM 588 O O . ALA A 1 83 ? -22.030 -11.541 -8.239 1.00 90.81 83 ALA A O 1
ATOM 589 N N . SER A 1 84 ? -23.180 -10.566 -9.911 1.00 93.44 84 SER A N 1
ATOM 590 C CA . SER A 1 84 ? -22.176 -10.766 -10.951 1.00 93.44 84 SER A CA 1
ATOM 591 C C . SER A 1 84 ? -20.922 -9.922 -10.703 1.00 93.44 84 SER A C 1
ATOM 593 O O . SER A 1 84 ? -20.967 -8.889 -10.026 1.00 93.44 84 SER A O 1
ATOM 595 N N . PHE A 1 85 ? -19.799 -10.295 -11.331 1.00 93.75 85 PHE A N 1
ATOM 596 C CA . PHE A 1 85 ? -18.603 -9.446 -11.374 1.00 93.75 85 PHE A CA 1
ATOM 597 C C . PHE A 1 85 ? -18.918 -7.996 -11.768 1.00 93.75 85 PHE A C 1
ATOM 599 O O . PHE A 1 85 ? -18.395 -7.068 -11.158 1.00 93.75 85 PHE A O 1
ATOM 606 N N . GLY A 1 86 ? -19.776 -7.790 -12.774 1.00 94.19 86 GLY A N 1
ATOM 607 C CA . GLY A 1 86 ? -20.107 -6.455 -13.275 1.00 94.19 86 GLY A CA 1
ATOM 608 C C . GLY A 1 86 ? -20.774 -5.571 -12.221 1.00 94.19 86 GLY A C 1
ATOM 609 O O . GLY A 1 86 ? -20.407 -4.405 -12.084 1.00 94.19 86 GLY A O 1
ATOM 610 N N . GLU A 1 87 ? -21.700 -6.130 -11.442 1.00 94.31 87 GLU A N 1
ATOM 611 C CA . GLU A 1 87 ? -22.386 -5.420 -10.355 1.00 94.31 87 GLU A CA 1
ATOM 612 C C . GLU A 1 87 ? -21.417 -5.079 -9.220 1.00 94.31 87 GLU A C 1
ATOM 614 O O . GLU A 1 87 ? -21.321 -3.919 -8.819 1.00 94.31 87 GLU A O 1
ATOM 619 N N . LYS A 1 88 ? -20.622 -6.060 -8.772 1.00 94.25 88 LYS A N 1
ATOM 620 C CA . LYS A 1 88 ? -19.600 -5.862 -7.733 1.00 94.25 88 LYS A CA 1
ATOM 621 C C . LYS A 1 88 ? -18.556 -4.822 -8.145 1.00 94.25 88 LYS A C 1
ATOM 623 O O . LYS A 1 88 ? -18.211 -3.933 -7.370 1.00 94.25 88 LYS A O 1
ATOM 628 N N . PHE A 1 89 ? -18.064 -4.903 -9.381 1.00 94.88 89 PHE A N 1
ATOM 629 C CA . PHE A 1 89 ? -17.079 -3.962 -9.911 1.00 94.88 89 PHE A CA 1
ATOM 630 C C . PHE A 1 89 ? -17.666 -2.557 -10.095 1.00 94.88 89 PHE A 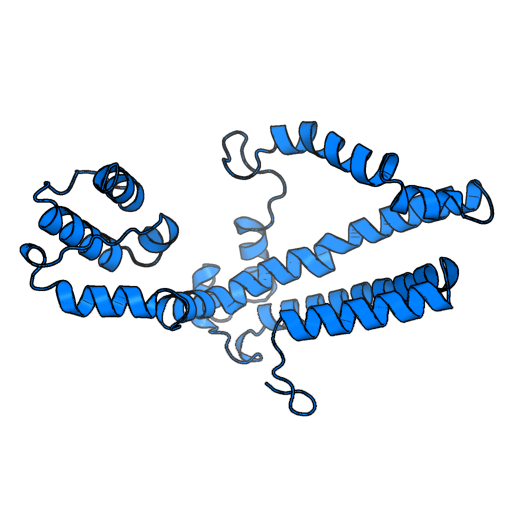C 1
ATOM 632 O O . PHE A 1 89 ? -16.976 -1.570 -9.847 1.00 94.88 89 PHE A O 1
ATOM 639 N N . SER A 1 90 ? -18.940 -2.444 -10.487 1.00 94.69 90 SER A N 1
ATOM 640 C CA . SER A 1 90 ? -19.627 -1.151 -10.563 1.00 94.69 90 SER A CA 1
ATOM 641 C C . SER A 1 90 ? -19.755 -0.500 -9.185 1.00 94.69 90 SER A C 1
ATOM 643 O O . SER A 1 90 ? -19.429 0.678 -9.052 1.00 94.69 90 SER A O 1
ATOM 645 N N . ALA A 1 91 ? -20.142 -1.266 -8.160 1.00 94.31 91 ALA A N 1
ATOM 646 C CA . ALA A 1 91 ? -20.215 -0.780 -6.782 1.00 94.31 91 ALA A CA 1
ATOM 647 C C . ALA A 1 91 ? -18.843 -0.301 -6.265 1.00 94.31 91 ALA A C 1
ATOM 649 O O . ALA A 1 91 ? -18.732 0.771 -5.670 1.00 94.31 91 ALA A O 1
ATOM 650 N N . LEU A 1 92 ? -17.766 -1.041 -6.560 1.00 92.81 92 LEU A N 1
ATOM 651 C CA . LEU A 1 92 ? -16.394 -0.618 -6.243 1.00 92.81 92 LEU A CA 1
ATOM 652 C C . LEU A 1 92 ? -15.986 0.667 -6.955 1.00 92.81 92 LEU A C 1
ATOM 654 O O . LEU A 1 92 ? -15.336 1.536 -6.371 1.00 92.81 92 LEU A O 1
ATOM 658 N N . LYS A 1 93 ? -16.333 0.776 -8.238 1.00 92.06 93 LYS A N 1
ATOM 659 C CA . LYS A 1 93 ? -16.009 1.947 -9.044 1.00 92.06 93 LYS A CA 1
ATOM 660 C C . LYS A 1 93 ? -16.649 3.204 -8.457 1.00 92.06 93 LYS A C 1
ATOM 662 O O . LYS A 1 93 ? -15.980 4.229 -8.377 1.00 92.06 93 LYS A O 1
ATOM 667 N N . GLU A 1 94 ? -17.914 3.105 -8.058 1.00 90.50 94 GLU A N 1
ATOM 668 C CA . GLU A 1 94 ? -18.699 4.209 -7.500 1.00 90.50 94 GLU A CA 1
ATOM 669 C C . GLU A 1 94 ? -18.333 4.562 -6.060 1.00 90.50 94 GLU A C 1
ATOM 671 O O . GLU A 1 94 ? -18.584 5.684 -5.649 1.00 90.50 94 GLU A O 1
ATOM 676 N N . SER A 1 95 ? -17.737 3.658 -5.281 1.00 88.38 95 SER A N 1
ATOM 677 C CA . SER A 1 95 ? -17.333 3.971 -3.905 1.00 88.38 95 SER A CA 1
ATOM 678 C C . SER A 1 95 ? -15.875 4.421 -3.807 1.00 88.38 95 SER A C 1
ATOM 680 O O . SER A 1 95 ? -15.560 5.380 -3.104 1.00 88.38 95 SER A O 1
ATOM 682 N N . SER A 1 96 ? -14.975 3.759 -4.539 1.00 87.69 96 SER A N 1
ATOM 683 C CA . SER A 1 96 ? -13.541 3.764 -4.222 1.00 87.69 96 SER A CA 1
ATOM 684 C C . SER A 1 96 ? -12.630 4.159 -5.389 1.00 87.69 96 SER A C 1
ATOM 686 O O . SER A 1 96 ? -11.451 4.431 -5.168 1.00 87.69 96 SER A O 1
ATOM 688 N N . MET A 1 97 ? -13.125 4.230 -6.632 1.00 89.94 97 MET A N 1
ATOM 689 C CA . MET A 1 97 ? -12.295 4.542 -7.813 1.00 89.94 97 MET A CA 1
ATOM 690 C C . MET A 1 97 ? -12.448 5.993 -8.292 1.00 89.94 97 MET A C 1
ATOM 692 O O . MET A 1 97 ? -12.602 6.263 -9.487 1.00 89.94 97 MET A O 1
ATOM 696 N N . HIS A 1 98 ? -12.361 6.944 -7.360 1.00 87.38 98 HIS A N 1
ATOM 697 C CA . HIS A 1 98 ? -12.407 8.379 -7.650 1.00 87.38 98 HIS A CA 1
ATOM 698 C C . HIS A 1 98 ? -11.010 8.998 -7.648 1.00 87.38 98 HIS A C 1
ATOM 700 O O . HIS A 1 98 ? -10.266 8.883 -6.681 1.00 87.38 98 HIS A O 1
ATOM 706 N N . MET A 1 99 ? -10.665 9.710 -8.722 1.00 83.00 99 MET A N 1
ATOM 707 C CA . MET A 1 99 ? -9.352 10.355 -8.861 1.00 83.00 99 MET A CA 1
ATOM 708 C C . MET A 1 99 ? -9.285 11.746 -8.209 1.00 83.00 99 MET A C 1
ATOM 710 O O . MET A 1 99 ? -8.210 12.215 -7.846 1.00 83.00 99 MET A O 1
ATOM 714 N N . ALA A 1 100 ? -10.423 12.435 -8.099 1.00 87.19 100 ALA A N 1
ATOM 715 C CA . ALA A 1 100 ? -10.503 13.796 -7.582 1.00 87.19 100 ALA A CA 1
ATOM 716 C C . ALA A 1 100 ? -11.375 13.826 -6.326 1.00 87.19 100 ALA A C 1
ATOM 718 O O . ALA A 1 100 ? -12.591 13.664 -6.407 1.00 87.19 100 ALA A O 1
ATOM 719 N N . LEU A 1 101 ? -10.742 14.054 -5.175 1.00 88.50 101 LEU A N 1
ATOM 720 C CA . LEU A 1 101 ? -11.442 14.269 -3.913 1.00 88.50 101 LEU A CA 1
ATOM 721 C C . LEU A 1 101 ? -11.904 15.730 -3.785 1.00 88.50 101 LEU A C 1
ATOM 723 O O . LEU A 1 101 ? -11.286 16.623 -4.380 1.00 88.50 101 LEU A O 1
ATOM 727 N N . PRO A 1 102 ? -12.961 16.008 -2.999 1.00 89.88 102 PRO A N 1
ATOM 728 C CA . PRO A 1 102 ? -13.446 17.364 -2.759 1.00 89.88 102 PRO A CA 1
ATOM 729 C C . PRO A 1 102 ? -12.344 18.322 -2.292 1.00 89.88 102 PRO A C 1
ATOM 731 O O . PRO A 1 102 ? -11.367 17.922 -1.662 1.00 89.88 102 PRO A O 1
ATOM 734 N N . ARG A 1 103 ? -12.515 19.625 -2.551 1.00 88.25 103 ARG A N 1
ATOM 735 C CA . ARG A 1 103 ? -11.551 20.658 -2.118 1.00 88.25 103 ARG A CA 1
ATOM 736 C C . ARG A 1 103 ? -11.363 20.701 -0.591 1.00 88.25 103 ARG A C 1
ATOM 738 O O . ARG A 1 103 ? -10.330 21.167 -0.131 1.00 88.25 103 ARG A O 1
ATOM 745 N N . THR A 1 104 ? -12.357 20.242 0.161 1.00 89.12 104 THR A N 1
ATOM 746 C CA . THR A 1 104 ? -12.375 20.184 1.628 1.00 89.12 104 THR A CA 1
ATOM 747 C C . THR A 1 104 ? -11.850 18.863 2.189 1.00 89.12 104 THR A C 1
ATOM 749 O O . THR A 1 104 ? -11.948 18.651 3.385 1.00 89.12 104 THR A O 1
ATOM 752 N N . SER A 1 105 ? -11.358 17.947 1.349 1.00 86.50 105 SER A N 1
ATOM 753 C CA . SER A 1 105 ? -10.780 16.689 1.823 1.00 86.50 105 SER A CA 1
ATOM 754 C C . SER A 1 105 ? -9.513 16.955 2.634 1.00 86.50 105 SER A C 1
ATOM 756 O O . SER A 1 105 ? -8.566 17.521 2.092 1.00 86.50 105 SER A O 1
ATOM 758 N N . ASP A 1 106 ? -9.443 16.412 3.847 1.00 83.50 106 ASP A N 1
ATOM 759 C CA . ASP A 1 106 ? -8.249 16.492 4.700 1.00 83.50 106 ASP A CA 1
ATOM 760 C C . ASP A 1 106 ? -7.120 15.549 4.250 1.00 83.50 106 ASP A C 1
ATOM 762 O O . ASP A 1 106 ? -5.959 15.766 4.583 1.00 83.50 106 ASP A O 1
ATOM 766 N N . PHE A 1 107 ? -7.435 14.529 3.437 1.00 83.94 107 PHE A N 1
ATOM 767 C CA . PHE A 1 107 ? -6.431 13.618 2.877 1.00 83.94 107 PHE A CA 1
ATOM 768 C C . PHE A 1 107 ? -5.659 14.226 1.692 1.00 83.94 107 PHE A C 1
ATOM 770 O O . PHE A 1 107 ? -4.468 14.513 1.796 1.00 83.94 107 PHE A O 1
ATOM 777 N N . LEU A 1 108 ? -6.317 14.418 0.538 1.00 86.81 108 LEU A N 1
ATOM 778 C CA . LEU A 1 108 ? -5.681 15.012 -0.645 1.00 86.81 108 LEU A CA 1
ATOM 779 C C . LEU A 1 108 ? -6.699 15.753 -1.530 1.00 86.81 108 LEU A C 1
ATOM 781 O O . LEU A 1 108 ? -7.263 15.161 -2.453 1.00 86.81 108 LEU A O 1
ATOM 785 N N . PRO A 1 109 ? -6.944 17.054 -1.296 1.00 90.81 109 PRO A N 1
ATOM 786 C CA . PRO A 1 109 ? -7.929 17.802 -2.064 1.00 90.81 109 PRO A CA 1
ATOM 787 C C . PRO A 1 109 ? -7.463 18.002 -3.509 1.00 90.81 109 PRO A C 1
ATOM 789 O O . PRO A 1 109 ? -6.279 18.244 -3.771 1.00 90.81 109 PRO A O 1
ATOM 792 N N . TRP A 1 110 ? -8.395 17.975 -4.470 1.00 91.25 110 TRP A N 1
ATOM 793 C CA . TRP A 1 110 ? -8.043 18.050 -5.896 1.00 91.25 110 TRP A CA 1
ATOM 794 C C . TRP A 1 110 ? -7.240 19.307 -6.268 1.00 91.25 110 TRP A C 1
ATOM 796 O O . TRP A 1 110 ? -6.428 19.266 -7.189 1.00 91.25 110 TRP A O 1
ATOM 806 N N . THR A 1 111 ? -7.426 20.423 -5.553 1.00 90.25 111 THR A N 1
ATOM 807 C CA . THR A 1 111 ? -6.674 21.665 -5.789 1.00 90.25 111 THR A CA 1
ATOM 808 C C . THR A 1 111 ? -5.195 21.503 -5.451 1.00 90.25 111 THR A C 1
ATOM 810 O O . THR A 1 111 ? -4.337 21.990 -6.188 1.00 90.25 111 THR A O 1
ATOM 813 N N . ALA A 1 112 ? -4.894 20.799 -4.354 1.00 89.19 112 ALA A N 1
ATOM 814 C CA . ALA A 1 112 ? -3.526 20.478 -3.963 1.00 89.19 112 ALA A CA 1
ATOM 815 C C . ALA A 1 112 ? -2.925 19.435 -4.908 1.00 89.19 112 ALA A C 1
ATOM 817 O O . ALA A 1 112 ? -1.767 19.565 -5.288 1.00 89.19 112 ALA A O 1
ATOM 818 N N . LEU A 1 113 ? -3.718 18.458 -5.360 1.00 89.38 113 LEU A N 1
ATOM 819 C CA . LEU A 1 113 ? -3.285 17.509 -6.382 1.00 89.38 113 LEU A CA 1
ATOM 820 C C . LEU A 1 113 ? -2.909 18.234 -7.684 1.00 89.38 113 LEU A C 1
ATOM 822 O O . LEU A 1 113 ? -1.790 18.089 -8.159 1.00 89.38 113 LEU A O 1
ATOM 826 N N . LEU A 1 114 ? -3.798 19.063 -8.237 1.00 90.19 114 LEU A N 1
ATOM 827 C CA . LEU A 1 114 ? -3.589 19.717 -9.532 1.00 90.19 114 LEU A CA 1
ATOM 828 C C . LEU A 1 114 ? -2.365 20.641 -9.548 1.00 90.19 114 LEU A C 1
ATOM 830 O O . LEU A 1 114 ? -1.626 20.651 -10.529 1.00 90.19 114 LEU A O 1
ATOM 834 N N . LEU A 1 115 ? -2.168 21.435 -8.493 1.00 90.25 115 LEU A N 1
ATOM 835 C CA . LEU A 1 115 ? -1.090 22.427 -8.438 1.00 90.25 115 LEU A CA 1
ATOM 836 C C . LEU A 1 115 ? 0.182 21.865 -7.793 1.00 90.25 115 LEU A C 1
ATOM 838 O O . LEU A 1 115 ? 1.289 22.152 -8.244 1.00 90.25 115 LEU A O 1
ATOM 842 N N . GLY A 1 116 ? 0.029 21.050 -6.753 1.00 90.56 116 GLY A N 1
ATOM 843 C CA . GLY A 1 116 ? 1.124 20.541 -5.939 1.00 90.56 116 GLY A CA 1
ATOM 844 C C . GLY A 1 116 ? 1.855 19.356 -6.556 1.00 90.56 116 GLY A C 1
ATOM 845 O O . GLY A 1 116 ? 3.068 19.280 -6.397 1.00 90.56 116 GLY A O 1
ATOM 846 N N . ILE A 1 117 ? 1.183 18.471 -7.311 1.00 90.94 117 ILE A N 1
ATOM 847 C CA . ILE A 1 117 ? 1.801 17.234 -7.836 1.00 90.94 117 ILE A CA 1
ATOM 848 C C . ILE A 1 117 ? 2.953 17.494 -8.821 1.00 90.94 117 ILE A C 1
ATOM 850 O O . ILE A 1 117 ? 3.820 16.639 -9.020 1.00 90.94 117 ILE A O 1
ATOM 854 N N . TRP A 1 118 ? 3.002 18.678 -9.431 1.00 93.25 118 TRP A N 1
ATOM 855 C CA . TRP A 1 118 ? 4.079 19.058 -10.344 1.00 93.25 118 TRP A CA 1
ATOM 856 C C . TRP A 1 118 ? 5.419 19.189 -9.633 1.00 93.25 118 TRP A C 1
ATOM 858 O O . TRP A 1 118 ? 6.432 18.762 -10.180 1.00 93.25 118 TRP A O 1
ATOM 868 N N . ILE A 1 119 ? 5.431 19.721 -8.408 1.00 93.44 119 ILE A N 1
ATOM 869 C CA . ILE A 1 119 ? 6.660 19.951 -7.641 1.00 93.44 119 ILE A CA 1
ATOM 870 C C . ILE A 1 119 ? 7.434 18.638 -7.410 1.00 93.44 119 ILE A C 1
ATOM 872 O O . ILE A 1 119 ? 8.581 18.551 -7.863 1.00 93.44 119 ILE A O 1
ATOM 876 N N . PRO A 1 120 ? 6.850 17.585 -6.796 1.00 93.44 120 PRO A N 1
ATOM 877 C CA . PRO A 1 120 ? 7.548 16.321 -6.616 1.00 93.44 120 PRO A CA 1
ATOM 878 C C . PRO A 1 120 ? 7.821 15.617 -7.948 1.00 93.44 120 PRO A C 1
ATOM 880 O O . PRO A 1 120 ? 8.854 14.969 -8.066 1.00 93.44 120 PRO A O 1
ATOM 883 N N . ASN A 1 121 ? 6.977 15.765 -8.978 1.00 93.38 121 ASN A N 1
ATOM 884 C CA . ASN A 1 121 ? 7.243 15.145 -10.281 1.00 93.38 121 ASN A CA 1
ATOM 885 C C . ASN A 1 121 ? 8.448 15.764 -11.003 1.00 93.38 121 ASN A C 1
ATOM 887 O O . ASN A 1 121 ? 9.285 15.024 -11.521 1.00 93.38 121 ASN A O 1
ATOM 891 N N . PHE A 1 122 ? 8.577 17.092 -11.028 1.00 94.00 122 PHE A N 1
ATOM 892 C CA . PHE A 1 122 ? 9.749 17.751 -11.610 1.00 94.00 122 PHE A CA 1
ATOM 893 C C . PHE A 1 122 ? 11.013 17.429 -10.823 1.00 94.00 122 PHE A C 1
ATOM 895 O O . PHE A 1 122 ? 12.037 17.104 -11.422 1.00 94.00 122 PHE A O 1
ATOM 902 N N . TYR A 1 123 ? 10.935 17.455 -9.492 1.00 94.56 123 TYR A N 1
ATOM 903 C CA . TYR A 1 123 ? 12.052 17.056 -8.647 1.00 94.56 123 TYR A CA 1
ATOM 904 C C . TYR A 1 123 ? 12.471 15.603 -8.920 1.00 94.56 123 TYR A C 1
ATOM 906 O O . TYR A 1 123 ? 13.627 15.337 -9.240 1.00 94.56 123 TYR A O 1
ATOM 914 N N . TYR A 1 124 ? 11.527 14.663 -8.864 1.00 94.19 124 TYR A N 1
ATOM 915 C CA . TYR A 1 124 ? 11.818 13.238 -8.964 1.00 94.19 124 TYR A CA 1
ATOM 916 C C . TYR A 1 124 ? 12.265 12.822 -10.372 1.00 94.19 124 TYR A C 1
ATOM 918 O O . TYR A 1 124 ? 13.227 12.078 -10.501 1.00 94.19 124 TYR A O 1
ATOM 926 N N . TRP A 1 125 ? 11.617 13.290 -11.442 1.00 92.69 125 TRP A N 1
ATOM 927 C CA . TRP A 1 125 ? 11.946 12.848 -12.809 1.00 92.69 125 TRP A CA 1
ATOM 928 C C . TRP A 1 125 ? 12.941 13.760 -13.526 1.00 92.69 125 TRP A C 1
ATOM 930 O O . TRP A 1 125 ? 13.672 13.293 -14.396 1.00 92.69 125 TRP A O 1
ATOM 940 N N . GLY A 1 126 ? 12.961 15.049 -13.182 1.00 90.94 126 GLY A N 1
ATOM 941 C CA . GLY A 1 126 ? 13.813 16.050 -13.821 1.00 90.94 126 GLY A CA 1
ATOM 942 C C . GLY A 1 126 ? 15.126 16.313 -13.087 1.00 90.94 126 GLY A C 1
ATOM 943 O O . GLY A 1 126 ? 16.130 16.575 -13.742 1.00 90.94 126 GLY A O 1
ATOM 944 N N . LEU A 1 127 ? 15.139 16.240 -11.751 1.00 91.75 127 LEU A N 1
ATOM 945 C CA . LEU A 1 127 ? 16.287 16.666 -10.934 1.00 91.75 127 LEU A CA 1
ATOM 946 C C . LEU A 1 127 ? 16.933 15.534 -10.125 1.00 91.75 127 LEU A C 1
ATOM 948 O O . LEU A 1 127 ? 18.046 15.703 -9.626 1.00 91.75 127 LEU A O 1
ATOM 952 N N . ASN A 1 128 ? 16.291 14.369 -10.009 1.00 93.50 128 ASN A N 1
ATOM 953 C CA . ASN A 1 128 ? 16.893 13.225 -9.338 1.00 93.50 128 ASN A CA 1
ATOM 954 C C . ASN A 1 128 ? 18.056 12.678 -10.173 1.00 93.50 128 ASN A C 1
ATOM 956 O O . ASN A 1 128 ? 17.869 12.073 -11.235 1.00 93.50 128 ASN A O 1
ATOM 960 N N . GLN A 1 129 ? 19.263 12.873 -9.650 1.00 89.75 129 GLN A N 1
ATOM 961 C CA . GLN A 1 129 ? 20.506 12.519 -10.317 1.00 89.75 129 GLN A CA 1
ATOM 962 C C . GLN A 1 129 ? 20.549 11.047 -10.739 1.00 89.75 129 GLN A C 1
ATOM 964 O O . GLN A 1 129 ? 20.952 10.753 -11.861 1.00 89.75 129 GLN A O 1
ATOM 969 N N . TYR A 1 130 ? 20.099 10.127 -9.886 1.00 85.75 130 TYR A N 1
ATOM 970 C CA . TYR A 1 130 ? 20.129 8.693 -10.178 1.00 85.75 130 TYR A CA 1
ATOM 971 C C . TYR A 1 130 ? 19.275 8.329 -11.399 1.00 85.75 130 TYR A C 1
ATOM 973 O O . TYR A 1 130 ? 19.691 7.537 -12.247 1.00 85.75 130 TYR A O 1
ATOM 981 N N . ILE A 1 131 ? 18.094 8.938 -11.521 1.00 88.06 131 ILE A N 1
ATOM 982 C CA . ILE A 1 131 ? 17.175 8.693 -12.638 1.00 88.06 131 ILE A CA 1
ATOM 983 C C . ILE A 1 131 ? 17.709 9.354 -13.906 1.00 88.06 131 ILE A C 1
ATOM 985 O O . ILE A 1 131 ? 17.798 8.711 -14.953 1.00 88.06 131 ILE A O 1
ATOM 989 N N . MET A 1 132 ? 18.118 10.621 -13.808 1.00 89.81 132 MET A N 1
ATOM 990 C CA . MET A 1 132 ? 18.588 11.380 -14.962 1.00 89.81 132 MET A CA 1
ATOM 991 C C . MET A 1 132 ? 19.866 10.781 -15.561 1.00 89.81 132 MET A C 1
ATOM 993 O O . MET A 1 132 ? 19.996 10.704 -16.781 1.00 89.81 132 MET A O 1
ATOM 997 N N . GLN A 1 133 ? 20.782 10.273 -14.730 1.00 88.75 133 GLN A N 1
ATOM 998 C CA . GLN A 1 133 ? 22.012 9.622 -15.193 1.00 88.75 133 GLN A CA 1
ATOM 999 C C . GLN A 1 133 ? 21.751 8.402 -16.081 1.00 88.75 133 GLN A C 1
ATOM 1001 O O . GLN A 1 133 ? 22.504 8.173 -17.022 1.00 88.75 133 GLN A O 1
ATOM 1006 N N . ARG A 1 134 ? 20.679 7.640 -15.840 1.00 85.19 134 ARG A N 1
ATOM 1007 C CA . ARG A 1 134 ? 20.322 6.484 -16.683 1.00 85.19 134 ARG A CA 1
ATOM 1008 C C . ARG A 1 134 ? 19.883 6.911 -18.075 1.00 85.19 134 ARG A C 1
ATOM 1010 O O . ARG A 1 134 ? 20.265 6.287 -19.058 1.00 85.19 134 ARG A O 1
ATOM 1017 N N . THR A 1 135 ? 19.124 8.000 -18.154 1.00 88.25 135 THR A N 1
ATOM 1018 C CA . THR A 1 135 ? 18.697 8.589 -19.427 1.00 88.25 135 THR A CA 1
ATOM 1019 C C . THR A 1 135 ? 19.874 9.207 -20.177 1.00 88.25 135 THR A C 1
ATOM 1021 O O . THR A 1 135 ? 20.020 8.996 -21.378 1.00 88.25 135 THR A O 1
ATOM 1024 N N . LEU A 1 136 ? 20.737 9.949 -19.477 1.00 88.88 136 LEU A N 1
ATOM 1025 C CA . LEU A 1 136 ? 21.910 10.600 -20.069 1.00 88.88 136 LEU A CA 1
ATOM 1026 C C . LEU A 1 136 ? 23.023 9.608 -20.438 1.00 88.88 136 LEU A C 1
ATOM 1028 O O . LEU A 1 136 ? 23.800 9.882 -21.346 1.00 88.88 136 LEU A O 1
ATOM 1032 N N . GLY A 1 137 ? 23.076 8.450 -19.776 1.00 87.56 137 GLY A N 1
ATOM 1033 C CA . GLY A 1 137 ? 23.980 7.344 -20.095 1.00 87.56 137 GLY A CA 1
ATOM 1034 C C . GLY A 1 137 ? 23.546 6.495 -21.295 1.00 87.56 137 GLY A C 1
ATOM 1035 O O . GLY A 1 137 ? 24.188 5.485 -21.586 1.00 87.56 137 GLY A O 1
ATOM 1036 N N . ALA A 1 138 ? 22.460 6.863 -21.984 1.00 89.94 138 ALA A N 1
ATOM 1037 C CA . ALA A 1 138 ? 22.024 6.197 -23.206 1.00 89.94 138 ALA A CA 1
ATOM 1038 C C . ALA A 1 138 ? 23.019 6.412 -24.362 1.00 89.94 138 ALA A C 1
ATOM 1040 O O . ALA A 1 138 ? 23.748 7.399 -24.412 1.00 89.94 138 ALA A O 1
ATOM 1041 N N . HIS A 1 139 ? 22.998 5.510 -25.351 1.00 90.31 139 HIS A N 1
ATOM 1042 C CA . HIS A 1 139 ? 23.909 5.558 -26.505 1.00 90.31 139 HIS A CA 1
ATOM 1043 C C . HIS A 1 139 ? 23.821 6.872 -27.304 1.00 90.31 139 HIS A C 1
ATOM 1045 O O . HIS A 1 139 ? 24.789 7.312 -27.917 1.00 90.31 139 HIS A O 1
ATOM 1051 N N . SER A 1 140 ? 22.644 7.499 -27.336 1.00 95.56 140 SER A N 1
ATOM 1052 C CA . SER A 1 140 ? 22.449 8.820 -27.929 1.00 95.56 140 SER A CA 1
ATOM 1053 C C . SER A 1 140 ? 21.297 9.548 -27.245 1.00 95.56 140 SER A C 1
ATOM 1055 O O . SER A 1 140 ? 20.414 8.907 -26.670 1.00 95.56 140 SER A O 1
ATOM 1057 N N . LEU A 1 141 ? 21.246 10.876 -27.388 1.00 93.69 141 LEU A N 1
ATOM 1058 C CA . LEU A 1 141 ? 20.128 11.690 -26.898 1.00 93.69 141 LEU A CA 1
ATOM 1059 C C . LEU A 1 141 ? 18.774 11.179 -27.416 1.00 93.69 141 LEU A C 1
ATOM 1061 O O . LEU A 1 141 ? 17.809 11.104 -26.661 1.00 93.69 141 LEU A O 1
ATOM 1065 N N . ARG A 1 142 ? 18.717 10.782 -28.693 1.00 95.69 142 ARG A N 1
ATOM 1066 C CA . ARG A 1 142 ? 17.502 10.255 -29.324 1.00 95.69 142 ARG A CA 1
ATOM 1067 C C . ARG A 1 142 ? 17.019 8.967 -28.656 1.00 95.69 142 ARG A C 1
ATOM 1069 O O . ARG A 1 142 ? 15.821 8.812 -28.437 1.00 95.69 142 ARG A O 1
ATOM 1076 N N . GLU A 1 143 ? 17.934 8.058 -28.331 1.00 94.94 143 GLU A N 1
ATOM 1077 C CA . GLU A 1 143 ? 17.591 6.813 -27.633 1.00 94.94 143 GLU A CA 1
ATOM 1078 C C . GLU A 1 143 ? 17.200 7.074 -26.174 1.00 94.94 143 GLU A C 1
ATOM 1080 O O . GLU A 1 143 ? 16.223 6.501 -25.697 1.00 94.94 143 GLU A O 1
ATOM 1085 N N . GLY A 1 144 ? 17.861 8.019 -25.498 1.00 93.94 144 GLY A N 1
ATOM 1086 C CA . GLY A 1 144 ? 17.456 8.470 -24.164 1.00 93.94 144 GLY A CA 1
ATOM 1087 C C . GLY A 1 144 ? 16.028 9.031 -24.144 1.00 93.94 144 GLY A C 1
ATOM 1088 O O . GLY A 1 144 ? 15.206 8.613 -23.333 1.00 93.94 144 GLY A O 1
ATOM 1089 N N . GLN A 1 145 ? 15.685 9.912 -25.089 1.00 94.69 145 GLN A N 1
ATOM 1090 C CA . GLN A 1 145 ? 14.334 10.478 -25.216 1.00 94.69 145 GLN A CA 1
ATOM 1091 C C . GLN A 1 145 ? 13.275 9.408 -25.512 1.00 94.69 145 GLN A C 1
ATOM 1093 O O . GLN A 1 145 ? 12.203 9.419 -24.908 1.00 94.69 145 GLN A O 1
ATOM 1098 N N . ARG A 1 146 ? 13.574 8.455 -26.405 1.00 95.88 146 ARG A N 1
ATOM 1099 C CA . ARG A 1 146 ? 12.692 7.309 -26.679 1.00 95.88 146 ARG A CA 1
ATOM 1100 C C . ARG A 1 146 ? 12.476 6.451 -25.438 1.00 95.88 146 ARG A C 1
ATOM 1102 O O . ARG A 1 146 ? 11.338 6.085 -25.160 1.00 95.88 146 ARG A O 1
ATOM 1109 N N . GLY A 1 147 ? 13.539 6.187 -24.679 1.00 93.62 147 GLY A N 1
ATOM 1110 C CA . GLY A 1 147 ? 13.464 5.477 -23.405 1.00 93.62 147 GLY A CA 1
ATOM 1111 C C . GLY A 1 147 ? 12.557 6.186 -22.399 1.00 93.62 147 GLY A C 1
ATOM 1112 O O . GLY A 1 147 ? 11.710 5.542 -21.786 1.00 93.62 147 GLY A O 1
ATOM 1113 N N . VAL A 1 148 ? 12.658 7.515 -22.285 1.00 94.00 148 VAL A N 1
ATOM 1114 C CA . VAL A 1 148 ? 11.781 8.316 -21.411 1.00 94.00 148 VAL A CA 1
ATOM 1115 C C . VAL A 1 148 ? 10.318 8.243 -21.851 1.00 94.00 148 VAL A C 1
ATOM 1117 O O . VAL A 1 148 ? 9.447 8.031 -21.010 1.00 94.00 148 VAL A O 1
ATOM 1120 N N . VAL A 1 149 ? 10.030 8.372 -23.151 1.00 96.06 149 VAL A N 1
ATOM 1121 C CA . VAL A 1 149 ? 8.656 8.251 -23.677 1.00 96.06 149 VAL A CA 1
ATOM 1122 C C . VAL A 1 149 ? 8.096 6.850 -23.429 1.00 96.06 149 VAL A C 1
ATOM 1124 O O . VAL A 1 149 ? 6.953 6.709 -22.999 1.00 96.06 149 VAL A O 1
ATOM 1127 N N . PHE A 1 150 ? 8.905 5.811 -23.632 1.00 94.88 150 PHE A N 1
ATOM 1128 C CA . PHE A 1 150 ? 8.513 4.436 -23.340 1.00 94.88 150 PHE A CA 1
ATOM 1129 C C . PHE A 1 150 ? 8.237 4.219 -21.844 1.00 94.88 150 PHE A C 1
ATOM 1131 O O . PHE A 1 150 ? 7.207 3.655 -21.484 1.00 94.88 150 PHE A O 1
ATOM 1138 N N . ALA A 1 151 ? 9.089 4.737 -20.957 1.00 92.38 151 ALA A N 1
ATOM 1139 C CA . ALA A 1 151 ? 8.859 4.689 -19.515 1.00 92.38 151 ALA A CA 1
ATOM 1140 C C . ALA A 1 151 ? 7.584 5.448 -19.102 1.00 92.38 151 ALA A C 1
ATOM 1142 O O . ALA A 1 151 ? 6.844 4.984 -18.234 1.00 92.38 151 ALA A O 1
ATOM 1143 N N . ALA A 1 152 ? 7.292 6.590 -19.735 1.00 94.81 152 ALA A N 1
ATOM 1144 C CA . ALA A 1 152 ? 6.050 7.327 -19.511 1.00 94.81 152 ALA A CA 1
ATOM 1145 C C . ALA A 1 152 ? 4.817 6.514 -19.936 1.00 94.81 152 ALA A C 1
ATOM 1147 O O . ALA A 1 152 ? 3.827 6.496 -19.210 1.00 94.81 152 ALA A O 1
ATOM 1148 N N . PHE A 1 153 ? 4.897 5.787 -21.053 1.00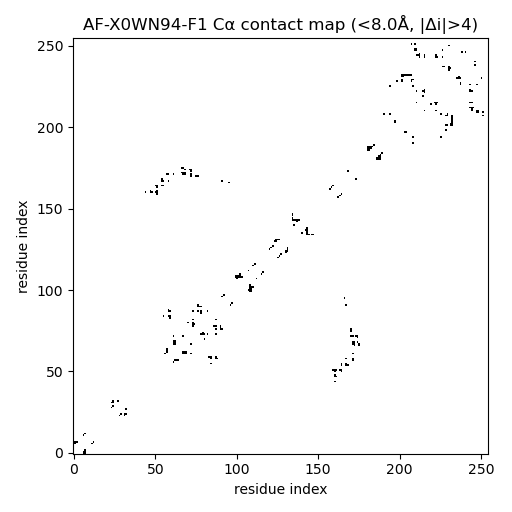 95.81 153 PHE A N 1
ATOM 1149 C CA . PHE A 1 153 ? 3.847 4.861 -21.473 1.00 95.81 153 PHE A CA 1
ATOM 1150 C C . PHE A 1 153 ? 3.644 3.720 -20.464 1.00 95.81 153 PHE A C 1
ATOM 1152 O O . PHE A 1 153 ? 2.513 3.475 -20.051 1.00 95.81 153 PHE A O 1
ATOM 1159 N N . LEU A 1 154 ? 4.720 3.071 -19.997 1.00 94.31 154 LEU A N 1
ATOM 1160 C CA . LEU A 1 154 ? 4.619 1.984 -19.011 1.00 94.31 154 LEU A CA 1
ATOM 1161 C C . LEU A 1 154 ? 3.948 2.428 -17.704 1.00 94.31 154 LEU A C 1
ATOM 1163 O O . LEU A 1 154 ? 3.211 1.654 -17.098 1.00 94.31 154 LEU A O 1
ATOM 1167 N N . LYS A 1 155 ? 4.135 3.684 -17.283 1.00 92.62 155 LYS A N 1
ATOM 1168 C CA . LYS A 1 155 ? 3.458 4.214 -16.090 1.00 92.62 155 LYS A CA 1
ATOM 1169 C C . LYS A 1 155 ? 1.941 4.238 -16.199 1.00 92.62 155 LYS A C 1
ATOM 1171 O O . LYS A 1 155 ? 1.281 4.114 -15.173 1.00 92.62 155 LYS A O 1
ATOM 1176 N N . LEU A 1 156 ? 1.387 4.366 -17.404 1.00 94.94 156 LEU A N 1
ATOM 1177 C CA . LEU A 1 156 ? -0.064 4.344 -17.601 1.00 94.94 156 LEU A CA 1
ATOM 1178 C C . LEU A 1 156 ? -0.674 2.982 -17.240 1.00 94.94 156 LEU A C 1
ATOM 1180 O O . LEU A 1 156 ? -1.864 2.906 -16.959 1.00 94.94 156 LEU A O 1
ATOM 1184 N N . ILE A 1 157 ? 0.136 1.921 -17.207 1.00 94.62 157 ILE A N 1
ATOM 1185 C CA . ILE A 1 157 ? -0.292 0.563 -16.854 1.00 94.62 157 ILE A CA 1
ATOM 1186 C C . ILE A 1 157 ? -0.365 0.380 -15.329 1.00 94.62 157 ILE A C 1
ATOM 1188 O O . ILE A 1 157 ? -1.189 -0.391 -14.842 1.00 94.62 157 ILE A O 1
ATOM 1192 N N . ILE A 1 158 ? 0.460 1.104 -14.562 1.00 92.38 158 ILE A N 1
ATOM 1193 C CA . ILE A 1 158 ? 0.633 0.904 -13.112 1.00 92.38 158 ILE A CA 1
ATOM 1194 C C . ILE A 1 158 ? -0.697 0.920 -12.336 1.00 92.38 158 ILE A C 1
ATOM 1196 O O . ILE A 1 158 ? -0.897 0.006 -11.534 1.00 92.38 158 ILE A O 1
ATOM 1200 N N . PRO A 1 159 ? -1.639 1.860 -12.562 1.00 92.75 159 PRO A N 1
ATOM 1201 C CA . PRO A 1 159 ? -2.903 1.862 -11.826 1.00 92.75 159 PRO A CA 1
ATOM 1202 C C . PRO A 1 159 ? -3.707 0.565 -11.975 1.00 92.75 159 PRO A C 1
ATOM 1204 O O . PRO A 1 159 ? -4.340 0.126 -11.018 1.00 92.75 159 PRO A O 1
ATOM 1207 N N . PHE A 1 160 ? -3.646 -0.080 -13.141 1.00 92.75 160 PHE A N 1
ATOM 1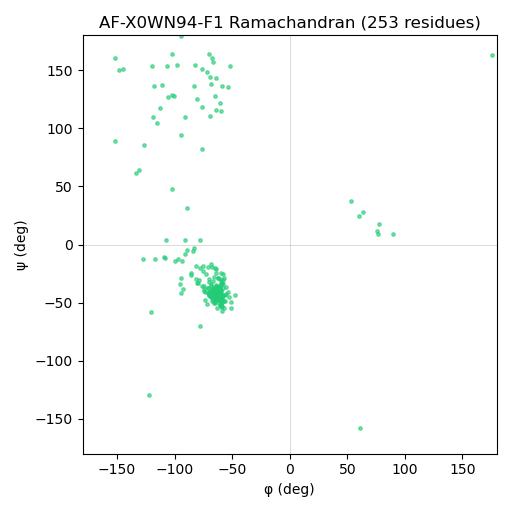208 C CA . PHE A 1 160 ? -4.399 -1.302 -13.422 1.00 92.75 160 PHE A CA 1
ATOM 1209 C C . PHE A 1 160 ? -3.812 -2.531 -12.733 1.00 92.75 160 PHE A C 1
ATOM 1211 O O . PHE A 1 160 ? -4.560 -3.391 -12.287 1.00 92.75 160 PHE A O 1
ATOM 1218 N N . ILE A 1 161 ? -2.485 -2.604 -12.624 1.00 95.06 161 ILE A N 1
ATOM 1219 C CA . ILE A 1 161 ? -1.795 -3.774 -12.066 1.00 95.06 161 ILE A CA 1
ATOM 1220 C C . ILE A 1 161 ? -1.418 -3.620 -10.586 1.00 95.06 161 ILE A C 1
ATOM 1222 O O . ILE A 1 161 ? -1.045 -4.604 -9.956 1.00 95.06 161 ILE A O 1
ATOM 1226 N N . VAL A 1 162 ? -1.508 -2.405 -10.026 1.00 94.00 162 VAL A N 1
ATOM 1227 C CA . VAL A 1 162 ? -1.186 -2.116 -8.615 1.00 94.00 162 VAL A CA 1
ATOM 1228 C C . VAL A 1 162 ? -2.385 -1.549 -7.858 1.00 94.00 162 VAL A C 1
ATOM 1230 O O . VAL A 1 162 ? -2.811 -2.131 -6.864 1.00 94.00 162 VAL A O 1
ATOM 1233 N N . CYS A 1 163 ? -2.950 -0.427 -8.314 1.00 94.19 163 CYS A N 1
ATOM 1234 C CA . CYS A 1 163 ? -3.972 0.291 -7.547 1.00 94.19 163 CYS A CA 1
ATOM 1235 C C . CYS A 1 163 ? -5.312 -0.454 -7.524 1.00 94.19 163 CYS A C 1
ATOM 1237 O O . CYS A 1 163 ? -5.849 -0.696 -6.448 1.00 94.19 163 CYS A O 1
ATOM 1239 N N . ILE A 1 164 ? -5.838 -0.855 -8.689 1.00 94.88 164 ILE A N 1
ATOM 1240 C CA . ILE A 1 164 ? -7.125 -1.568 -8.772 1.00 94.88 164 ILE A CA 1
ATOM 1241 C C . ILE A 1 164 ? -7.089 -2.892 -7.985 1.00 94.88 164 ILE A C 1
ATOM 1243 O O . ILE A 1 164 ? -8.001 -3.112 -7.186 1.00 94.88 164 ILE A O 1
ATOM 1247 N N . PRO A 1 165 ? -6.059 -3.753 -8.119 1.00 95.44 165 PRO A N 1
ATOM 1248 C CA . PRO A 1 165 ? -5.976 -4.975 -7.327 1.00 95.44 165 PRO A CA 1
ATOM 1249 C C . PRO A 1 165 ? -5.905 -4.700 -5.824 1.00 95.44 165 PRO A C 1
ATOM 1251 O O . PRO A 1 165 ? -6.512 -5.438 -5.058 1.00 95.44 165 PRO A O 1
ATOM 1254 N N . GLY A 1 166 ? -5.222 -3.629 -5.403 1.00 94.81 166 GLY A N 1
ATOM 1255 C CA . GLY A 1 166 ? -5.185 -3.204 -4.003 1.00 94.81 166 GLY A CA 1
ATOM 1256 C C . GLY A 1 166 ? -6.560 -2.796 -3.463 1.00 94.81 166 GLY A C 1
ATOM 1257 O O . GLY A 1 166 ? -6.935 -3.231 -2.378 1.00 94.81 166 GLY A O 1
ATOM 1258 N N . ILE A 1 167 ? -7.336 -2.031 -4.239 1.00 94.94 167 ILE A N 1
ATOM 1259 C CA . ILE A 1 167 ? -8.714 -1.647 -3.882 1.00 94.94 167 ILE A CA 1
ATOM 1260 C C . ILE A 1 167 ? -9.594 -2.894 -3.739 1.00 94.94 167 ILE A C 1
ATOM 1262 O O . ILE A 1 167 ? -10.283 -3.051 -2.737 1.00 94.94 167 ILE A O 1
ATOM 1266 N N . ILE A 1 168 ? -9.529 -3.813 -4.709 1.00 95.56 168 ILE A N 1
ATOM 1267 C CA . ILE A 1 168 ? -10.289 -5.069 -4.656 1.00 95.56 168 ILE A CA 1
ATOM 1268 C C . ILE A 1 168 ? -9.872 -5.901 -3.436 1.00 95.56 168 ILE A C 1
ATOM 1270 O O . ILE A 1 168 ? -10.728 -6.398 -2.711 1.00 95.56 168 ILE A O 1
ATOM 1274 N N . ALA A 1 169 ? -8.570 -6.030 -3.170 1.00 93.94 169 ALA A N 1
ATOM 1275 C CA . ALA A 1 169 ? -8.063 -6.786 -2.028 1.00 93.94 169 ALA A CA 1
ATOM 1276 C C . ALA A 1 169 ? -8.557 -6.222 -0.686 1.00 93.94 169 ALA A C 1
ATOM 1278 O O . ALA A 1 169 ? -8.894 -7.000 0.206 1.00 93.94 169 ALA A O 1
ATOM 1279 N N . PHE A 1 170 ? -8.649 -4.895 -0.549 1.00 92.50 170 PHE A N 1
ATOM 1280 C CA . PHE A 1 170 ? -9.197 -4.260 0.650 1.00 92.50 170 PHE A CA 1
ATOM 1281 C C . PHE A 1 170 ? -10.652 -4.676 0.902 1.00 92.50 170 PHE A C 1
ATOM 1283 O O . PHE A 1 170 ? -11.006 -5.017 2.027 1.00 92.50 170 PHE A O 1
ATOM 1290 N N . THR A 1 171 ? -11.479 -4.730 -0.142 1.00 92.88 171 THR A N 1
ATOM 1291 C CA . THR A 1 171 ? -12.862 -5.219 -0.041 1.00 92.88 171 THR A CA 1
ATOM 1292 C C . THR A 1 171 ? -12.923 -6.709 0.286 1.00 92.88 171 THR A C 1
ATOM 1294 O O . THR A 1 171 ? -13.710 -7.117 1.134 1.00 92.88 171 THR A O 1
ATOM 1297 N N . LEU A 1 172 ? -12.077 -7.526 -0.347 1.00 93.38 172 LEU A N 1
ATOM 1298 C CA . LEU A 1 172 ? -12.055 -8.976 -0.140 1.00 93.38 172 LEU A CA 1
ATOM 1299 C C . LEU A 1 172 ? -11.636 -9.372 1.283 1.00 93.38 172 LEU A C 1
ATOM 1301 O O . LEU A 1 172 ? -12.203 -10.297 1.858 1.00 93.38 172 LEU A O 1
ATOM 1305 N N . TYR A 1 173 ? -10.656 -8.677 1.861 1.00 93.19 173 TYR A N 1
ATOM 1306 C CA . TYR A 1 173 ? -10.079 -9.026 3.161 1.00 93.19 173 TYR A CA 1
ATOM 1307 C C . TYR A 1 173 ? -10.476 -8.065 4.292 1.00 93.19 173 TYR A C 1
ATOM 1309 O O . TYR A 1 173 ? -10.014 -8.243 5.417 1.00 93.19 173 TYR A O 1
ATOM 1317 N N . GLY A 1 174 ? -11.346 -7.082 4.030 1.00 90.25 174 GLY A N 1
ATOM 1318 C CA . GLY A 1 174 ? -11.772 -6.052 4.986 1.00 90.25 174 GLY A CA 1
ATOM 1319 C C . GLY A 1 174 ? -12.251 -6.617 6.320 1.00 90.25 174 GLY A C 1
ATOM 1320 O O . GLY A 1 174 ? -11.698 -6.286 7.367 1.00 90.25 174 GLY A O 1
ATOM 1321 N N . ALA A 1 175 ? -13.219 -7.534 6.280 1.00 88.56 175 ALA A N 1
ATOM 1322 C CA . ALA A 1 175 ? -13.773 -8.152 7.485 1.00 88.56 175 ALA A CA 1
ATOM 1323 C C . ALA A 1 175 ? -12.716 -8.929 8.285 1.00 88.56 175 ALA A C 1
ATOM 1325 O O . ALA A 1 175 ? -12.620 -8.784 9.501 1.00 88.56 175 ALA A O 1
ATOM 1326 N N . LYS A 1 176 ? -11.849 -9.680 7.598 1.00 90.06 176 LYS A N 1
ATOM 1327 C CA . LYS A 1 176 ? -10.751 -10.416 8.237 1.00 90.06 176 LYS A CA 1
ATOM 1328 C C . LYS A 1 176 ? -9.720 -9.479 8.867 1.00 90.06 176 LYS A C 1
ATOM 1330 O O . LYS A 1 176 ? -9.177 -9.780 9.924 1.00 90.06 176 LYS A O 1
ATOM 1335 N N . MET A 1 177 ? -9.433 -8.337 8.240 1.00 90.06 177 MET A N 1
ATOM 1336 C CA . MET A 1 177 ? -8.555 -7.322 8.829 1.00 90.06 177 MET A CA 1
ATOM 1337 C C . MET A 1 177 ? -9.169 -6.715 10.093 1.00 90.06 177 MET A C 1
ATOM 1339 O O . MET A 1 177 ? -8.453 -6.545 11.075 1.00 90.06 177 MET A O 1
ATOM 1343 N N . GLN A 1 178 ? -10.477 -6.440 10.095 1.00 89.00 178 GLN A N 1
ATOM 1344 C CA . GLN A 1 178 ? -11.194 -5.953 11.279 1.00 89.00 178 GLN A CA 1
ATOM 1345 C C . GLN A 1 178 ? -11.189 -6.989 12.410 1.00 89.00 178 GLN A C 1
ATOM 1347 O O . GLN A 1 178 ? -10.897 -6.654 13.554 1.00 89.00 178 GLN A O 1
ATOM 1352 N N . GLU A 1 179 ? -11.436 -8.259 12.090 1.00 89.56 179 GLU A N 1
ATOM 1353 C CA . GLU A 1 179 ? -11.340 -9.362 13.049 1.00 89.56 179 GLU A CA 1
ATOM 1354 C C . GLU A 1 179 ? -9.927 -9.461 13.646 1.00 89.56 179 GLU A C 1
ATOM 1356 O O . GLU A 1 179 ? -9.752 -9.489 14.866 1.00 89.56 179 GLU A O 1
ATOM 1361 N N . ASN A 1 180 ? -8.900 -9.451 12.794 1.00 91.50 180 ASN A N 1
ATOM 1362 C CA . ASN A 1 180 ? -7.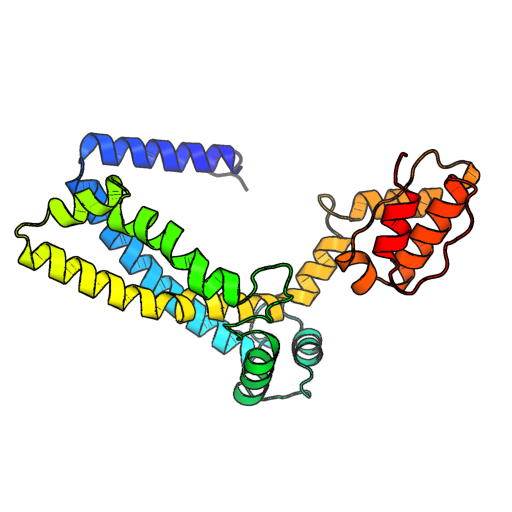506 -9.486 13.223 1.00 91.50 180 ASN A CA 1
ATOM 1363 C C . ASN A 1 180 ? -7.142 -8.282 14.102 1.00 91.50 180 ASN A C 1
ATOM 1365 O O . ASN A 1 180 ? -6.421 -8.448 15.085 1.00 91.50 180 ASN A O 1
ATOM 1369 N N . ALA A 1 181 ? -7.649 -7.088 13.783 1.00 90.44 181 ALA A N 1
ATOM 1370 C CA . ALA A 1 181 ? -7.419 -5.889 14.584 1.00 90.44 181 ALA A CA 1
ATOM 1371 C C . ALA A 1 181 ? -7.892 -6.068 16.033 1.00 90.44 181 ALA A C 1
ATOM 1373 O O . ALA A 1 181 ? -7.206 -5.631 16.956 1.00 90.44 181 ALA A O 1
ATOM 1374 N N . MET A 1 182 ? -9.010 -6.769 16.235 1.00 90.81 182 MET A N 1
ATOM 1375 C CA . MET A 1 182 ? -9.573 -7.041 17.560 1.00 90.81 182 MET A CA 1
ATOM 1376 C C . MET A 1 182 ? -8.872 -8.192 18.29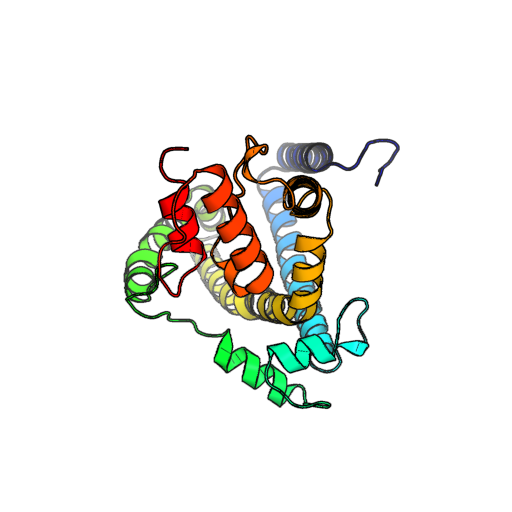1 1.00 90.81 182 MET A C 1
ATOM 1378 O O . MET A 1 182 ? -8.748 -8.153 19.514 1.00 90.81 182 MET A O 1
ATOM 1382 N N . ASN A 1 183 ? -8.395 -9.201 17.558 1.00 92.19 183 ASN A N 1
ATOM 1383 C CA . ASN A 1 183 ? -8.015 -10.493 18.138 1.00 92.19 183 ASN A CA 1
ATOM 1384 C C . ASN A 1 183 ? -6.502 -10.773 18.182 1.00 92.19 183 ASN A C 1
ATOM 1386 O O . ASN A 1 183 ? -6.081 -11.729 18.837 1.00 92.19 183 ASN A O 1
ATOM 1390 N N . LEU A 1 184 ? -5.662 -9.985 17.507 1.00 90.88 184 LEU A N 1
ATOM 1391 C CA . LEU A 1 184 ? -4.211 -10.193 17.525 1.00 90.88 184 LEU A CA 1
ATOM 1392 C C . LEU A 1 184 ? -3.549 -9.561 18.756 1.00 90.88 184 LEU A C 1
ATOM 1394 O O . LEU A 1 184 ? -3.809 -8.410 19.100 1.00 90.88 184 LEU A O 1
ATOM 1398 N N . GLU A 1 185 ? -2.618 -10.296 19.375 1.00 90.62 185 GLU A N 1
ATOM 1399 C CA . GLU A 1 185 ? -1.868 -9.861 20.570 1.00 90.62 185 GLU A CA 1
ATOM 1400 C C . GLU A 1 185 ? -0.972 -8.645 20.328 1.00 90.62 185 GLU A C 1
ATOM 1402 O O . GLU A 1 185 ? -0.673 -7.905 21.256 1.00 90.62 185 GLU A O 1
ATOM 1407 N N . SER A 1 186 ? -0.556 -8.410 19.085 1.00 88.75 186 SER A N 1
ATOM 1408 C CA . SER A 1 186 ? 0.207 -7.219 18.712 1.00 88.75 186 SER A CA 1
ATOM 1409 C C . SER A 1 186 ? -0.666 -5.987 18.437 1.00 88.75 186 SER A C 1
ATOM 1411 O O . SER A 1 186 ? -0.113 -4.947 18.091 1.00 88.75 186 SER A O 1
ATOM 1413 N N . LEU A 1 187 ? -1.998 -6.115 18.498 1.00 90.38 187 LEU A N 1
ATOM 1414 C CA . LEU A 1 187 ? -2.976 -5.066 18.176 1.00 90.38 187 LEU A CA 1
ATOM 1415 C C . LEU A 1 187 ? -3.887 -4.793 19.388 1.00 90.38 187 LEU A C 1
ATOM 1417 O O . LEU A 1 187 ? -3.376 -4.573 20.484 1.00 90.38 187 LEU A O 1
ATOM 1421 N N . ASN A 1 188 ? -5.217 -4.786 19.225 1.00 91.00 188 ASN A N 1
ATOM 1422 C CA . ASN A 1 188 ? -6.128 -4.315 20.274 1.00 91.00 188 ASN A CA 1
ATOM 1423 C C . ASN A 1 188 ? -6.347 -5.329 21.403 1.00 91.00 188 ASN A C 1
ATOM 1425 O O . ASN A 1 188 ? -6.749 -4.927 22.494 1.00 91.00 188 ASN A O 1
ATOM 1429 N N . LYS A 1 189 ? -6.072 -6.623 21.188 1.00 92.62 189 LYS A N 1
ATOM 1430 C CA . LYS A 1 189 ? -6.396 -7.685 22.156 1.00 92.62 189 LYS A CA 1
ATOM 1431 C C . LYS A 1 189 ? -5.899 -7.395 23.586 1.00 92.62 189 LYS A C 1
ATOM 1433 O O . LYS A 1 189 ? -6.730 -7.457 24.490 1.00 92.62 189 LYS A O 1
ATOM 1438 N N . PRO A 1 190 ? -4.633 -7.002 23.838 1.00 92.69 190 PRO A N 1
ATOM 1439 C CA . PRO A 1 190 ? -4.171 -6.733 25.203 1.00 92.69 190 PRO A CA 1
ATOM 1440 C C . PRO A 1 190 ? -4.892 -5.553 25.866 1.00 92.69 190 PRO A C 1
ATOM 1442 O O . PRO A 1 190 ? -5.178 -5.594 27.060 1.00 92.69 190 PRO A O 1
ATOM 1445 N N . VAL A 1 191 ? -5.213 -4.507 25.097 1.00 90.69 191 VAL A N 1
ATOM 1446 C CA . VAL A 1 191 ? -5.938 -3.327 25.598 1.00 90.69 191 VAL A CA 1
ATOM 1447 C C . VAL A 1 191 ? -7.378 -3.697 25.946 1.00 90.69 191 VAL A C 1
ATOM 1449 O O . VAL A 1 191 ? -7.884 -3.295 26.991 1.00 90.69 191 VAL A O 1
ATOM 1452 N N . LEU A 1 192 ? -8.024 -4.508 25.108 1.00 91.56 192 LEU A N 1
ATOM 1453 C CA . LEU A 1 192 ? -9.382 -4.999 25.337 1.00 91.56 192 LEU A CA 1
ATOM 1454 C C . LEU A 1 192 ? -9.466 -5.940 26.541 1.00 91.56 192 LEU A C 1
ATOM 1456 O O . LEU A 1 192 ? -10.415 -5.860 27.318 1.00 91.56 192 LEU A O 1
ATOM 1460 N N . GLU A 1 193 ? -8.471 -6.806 26.728 1.00 91.75 193 GLU A N 1
ATOM 1461 C CA . GLU A 1 193 ? -8.380 -7.680 27.900 1.00 91.75 193 GLU A CA 1
ATOM 1462 C C . GLU A 1 193 ? -8.133 -6.877 29.180 1.00 91.75 193 GLU A C 1
ATOM 1464 O O . GLU A 1 193 ? -8.796 -7.125 30.189 1.00 91.75 193 GLU A O 1
ATOM 1469 N N . ALA A 1 194 ? -7.246 -5.877 29.134 1.00 89.19 194 ALA A N 1
ATOM 1470 C CA . ALA A 1 194 ? -7.036 -4.956 30.247 1.00 89.19 194 ALA A CA 1
ATOM 1471 C C . ALA A 1 194 ? -8.335 -4.214 30.592 1.00 89.19 194 ALA A C 1
ATOM 1473 O O . ALA A 1 194 ? -8.750 -4.218 31.750 1.00 89.19 194 ALA A O 1
ATOM 1474 N N . PHE A 1 195 ? -9.032 -3.671 29.587 1.00 90.75 195 PHE A N 1
ATOM 1475 C CA . PHE A 1 195 ? -10.333 -3.025 29.755 1.00 90.75 195 PHE A CA 1
ATOM 1476 C C . PHE A 1 195 ? -11.356 -3.953 30.413 1.00 90.75 195 PHE A C 1
ATOM 1478 O O . PHE A 1 195 ? -12.006 -3.578 31.386 1.00 90.75 195 PHE A O 1
ATOM 1485 N N . ALA A 1 196 ? -11.483 -5.187 29.921 1.00 90.50 196 ALA A N 1
ATOM 1486 C CA . ALA A 1 196 ? -12.453 -6.152 30.423 1.00 90.50 196 ALA A CA 1
ATOM 1487 C C . ALA A 1 196 ? -12.251 -6.502 31.907 1.00 90.50 196 ALA A C 1
ATOM 1489 O O . ALA A 1 196 ? -13.232 -6.805 32.587 1.00 90.50 196 ALA A O 1
ATOM 1490 N N . GLN A 1 197 ? -11.014 -6.437 32.409 1.00 88.31 197 GLN A N 1
ATOM 1491 C CA . GLN A 1 197 ? -10.692 -6.684 33.817 1.00 88.31 197 GLN A CA 1
ATOM 1492 C C . GLN A 1 197 ? -11.064 -5.507 34.724 1.00 88.31 197 GLN A C 1
ATOM 1494 O O . GLN A 1 197 ? -11.495 -5.723 35.855 1.00 88.31 197 GLN A O 1
ATOM 1499 N N . VAL A 1 198 ? -10.911 -4.271 34.240 1.00 88.56 198 VAL A N 1
ATOM 1500 C CA . VAL A 1 198 ? -11.082 -3.061 35.064 1.00 88.56 198 VAL A CA 1
ATOM 1501 C C . VAL A 1 198 ? -12.438 -2.381 34.886 1.00 88.56 198 VAL A C 1
ATOM 1503 O O . VAL A 1 198 ? -12.829 -1.568 35.722 1.00 88.56 198 VAL A O 1
ATOM 1506 N N . LYS A 1 199 ? -13.201 -2.727 33.840 1.00 85.69 199 LYS A N 1
ATOM 1507 C CA . LYS A 1 199 ? -14.463 -2.049 33.496 1.00 85.69 199 LYS A CA 1
ATOM 1508 C C . LYS A 1 199 ? -15.525 -2.066 34.600 1.00 85.69 199 LYS A C 1
ATOM 1510 O O . LYS A 1 199 ? -16.385 -1.193 34.618 1.00 85.69 199 LYS A O 1
ATOM 1515 N N . THR A 1 200 ? -15.495 -3.042 35.511 1.00 85.62 200 THR A N 1
ATOM 1516 C CA . THR A 1 200 ? -16.457 -3.143 36.624 1.00 85.62 200 THR A CA 1
ATOM 1517 C C . THR A 1 200 ? -16.113 -2.245 37.810 1.00 85.62 200 THR A C 1
ATOM 1519 O O . THR A 1 200 ? -17.003 -1.951 38.605 1.00 85.62 200 THR A O 1
ATOM 1522 N N . SER A 1 201 ? -14.862 -1.781 37.909 1.00 85.88 201 SER A N 1
ATOM 1523 C CA . SER A 1 201 ? -14.381 -0.902 38.984 1.00 85.88 201 SER A CA 1
ATOM 1524 C C . SER A 1 201 ? -13.622 0.313 38.423 1.00 85.88 201 SER A C 1
ATOM 1526 O O . SER A 1 201 ? -12.428 0.467 38.687 1.00 85.88 201 SER A O 1
ATOM 1528 N N . PRO A 1 202 ? -14.281 1.217 37.667 1.00 80.00 202 PRO A N 1
ATOM 1529 C CA . PRO A 1 202 ? -13.595 2.320 36.989 1.00 80.00 202 PRO A CA 1
ATOM 1530 C C . PRO A 1 202 ? -12.873 3.275 37.946 1.00 80.00 202 PRO A C 1
ATOM 1532 O O . PRO A 1 202 ? -11.789 3.744 37.642 1.00 80.00 202 PRO A O 1
ATOM 1535 N N . ALA A 1 203 ? -13.431 3.527 39.133 1.00 74.56 203 ALA A N 1
ATOM 1536 C CA . ALA A 1 203 ? -12.838 4.442 40.114 1.00 74.56 203 ALA A CA 1
ATOM 1537 C C . ALA A 1 203 ? -11.514 3.933 40.723 1.00 74.56 203 ALA A C 1
ATOM 1539 O O . ALA A 1 203 ? -10.754 4.717 41.286 1.00 74.56 203 ALA A O 1
ATOM 1540 N N . GLU A 1 204 ? -11.245 2.628 40.631 1.00 77.19 204 GLU A N 1
ATOM 1541 C CA . GLU A 1 204 ? -9.990 2.014 41.085 1.00 77.19 204 GLU A CA 1
ATOM 1542 C C . GLU A 1 204 ? -8.967 1.901 39.947 1.00 77.19 204 GLU A C 1
ATOM 1544 O O . GLU A 1 204 ? -7.779 1.677 40.192 1.00 77.19 204 GLU A O 1
ATOM 1549 N N . ALA A 1 205 ? -9.410 2.069 38.698 1.00 79.19 205 ALA A N 1
ATOM 1550 C CA . ALA A 1 205 ? -8.544 1.996 37.541 1.00 79.19 205 ALA A CA 1
ATOM 1551 C C . ALA A 1 205 ? -7.718 3.284 37.419 1.00 79.19 205 ALA A C 1
ATOM 1553 O O . ALA A 1 205 ? -8.245 4.374 37.230 1.00 79.19 205 ALA A O 1
ATOM 1554 N N . GLN A 1 206 ? -6.394 3.158 37.490 1.00 80.12 206 GLN A N 1
ATOM 1555 C CA . GLN A 1 206 ? -5.452 4.270 37.299 1.00 80.12 206 GLN A CA 1
ATOM 1556 C C . GLN A 1 206 ? -5.054 4.441 35.825 1.00 80.12 206 GLN A C 1
ATOM 1558 O O . GLN A 1 206 ? -3.918 4.796 35.517 1.00 80.12 206 GLN A O 1
ATOM 1563 N N . MET A 1 207 ? -5.963 4.123 34.903 1.00 85.19 207 MET A N 1
ATOM 1564 C CA . MET A 1 207 ? -5.703 4.182 33.469 1.00 85.19 207 MET A CA 1
ATOM 1565 C C . MET A 1 207 ? -6.937 4.619 32.694 1.00 85.19 207 MET A C 1
ATOM 1567 O O . MET A 1 207 ? -8.069 4.337 33.079 1.00 85.19 207 MET A O 1
ATOM 1571 N N . VAL A 1 208 ? -6.678 5.253 31.560 1.00 88.62 208 VAL A N 1
ATOM 1572 C CA . VAL A 1 208 ? -7.662 5.654 30.558 1.00 88.62 208 VAL A CA 1
ATOM 1573 C C . VAL A 1 208 ? -7.335 4.969 29.238 1.00 88.62 208 VAL A C 1
ATOM 1575 O O . VAL A 1 208 ? -6.182 4.615 28.983 1.00 88.62 208 VAL A O 1
ATOM 1578 N N . ILE A 1 209 ? -8.350 4.758 28.406 1.00 90.06 209 ILE A N 1
ATOM 1579 C CA . ILE A 1 209 ? -8.219 4.024 27.148 1.00 90.06 209 ILE A CA 1
ATOM 1580 C C . ILE A 1 209 ? -8.504 4.970 25.981 1.00 90.06 209 ILE A C 1
ATOM 1582 O O . ILE A 1 209 ? -9.667 5.308 25.739 1.00 90.06 209 ILE A O 1
ATOM 1586 N N . PRO A 1 210 ? -7.472 5.425 25.252 1.00 89.62 210 PRO A N 1
ATOM 1587 C CA . PRO A 1 210 ? -7.682 6.199 24.042 1.00 89.62 210 PRO A CA 1
ATOM 1588 C C . PRO A 1 210 ? -8.222 5.299 22.924 1.00 89.62 210 PRO A C 1
ATOM 1590 O O . PRO A 1 210 ? -7.880 4.120 22.834 1.00 89.62 210 PRO A O 1
ATOM 1593 N N . PHE A 1 211 ? -9.043 5.875 22.053 1.00 91.38 211 PHE A N 1
ATOM 1594 C CA . PHE A 1 211 ? -9.494 5.248 20.813 1.00 91.38 211 PHE A CA 1
ATOM 1595 C C . PHE A 1 211 ? -9.711 6.316 19.737 1.00 91.38 211 PHE A C 1
ATOM 1597 O O . PHE A 1 211 ? -10.036 7.466 20.048 1.00 91.38 211 PHE A O 1
ATOM 1604 N N . ASP A 1 212 ? -9.514 5.930 18.480 1.00 89.69 212 ASP A N 1
ATOM 1605 C CA . ASP A 1 212 ? -9.630 6.803 17.313 1.00 89.69 212 ASP A CA 1
ATOM 1606 C C . ASP A 1 212 ? -11.027 6.740 16.664 1.00 89.69 212 ASP A C 1
ATOM 1608 O O . ASP A 1 212 ? -11.940 6.044 17.127 1.00 89.69 212 ASP A O 1
ATOM 1612 N N . SER A 1 213 ? -11.208 7.523 15.598 1.00 87.88 213 SER A N 1
ATOM 1613 C CA . SER A 1 213 ? -12.466 7.608 14.858 1.00 87.88 213 SER A CA 1
ATOM 1614 C C . SER A 1 213 ? -12.835 6.290 14.192 1.00 87.88 213 SER A C 1
ATOM 1616 O O . SER A 1 213 ? -14.016 5.952 14.129 1.00 87.88 213 SER A O 1
ATOM 1618 N N . ASP A 1 214 ? -11.841 5.541 13.721 1.00 87.50 214 ASP A N 1
ATOM 1619 C CA . ASP A 1 214 ? -12.052 4.293 12.995 1.00 87.50 214 ASP A CA 1
ATOM 1620 C C . ASP A 1 214 ? -12.566 3.217 13.955 1.00 87.50 214 ASP A C 1
ATOM 1622 O O . ASP A 1 214 ? -13.559 2.547 13.668 1.00 87.50 214 ASP A O 1
ATOM 1626 N N . PHE A 1 215 ? -11.977 3.113 15.151 1.00 90.00 215 PHE A N 1
ATOM 1627 C CA . PHE A 1 215 ? -12.474 2.241 16.211 1.00 90.00 215 PHE A CA 1
ATOM 1628 C C . PHE A 1 215 ? -13.899 2.613 16.630 1.00 90.00 215 PHE A C 1
ATOM 1630 O O . PHE A 1 215 ? -14.753 1.734 16.751 1.00 90.00 215 PHE A O 1
ATOM 1637 N N . ALA A 1 216 ? -14.186 3.908 16.802 1.00 90.31 216 ALA A N 1
ATOM 1638 C CA . ALA A 1 216 ? -15.520 4.378 17.171 1.00 90.31 216 ALA A CA 1
ATOM 1639 C C . ALA A 1 216 ? -16.586 4.063 16.107 1.00 90.31 216 ALA A C 1
ATOM 1641 O O . ALA A 1 216 ? -17.721 3.745 16.456 1.00 90.31 216 ALA A O 1
ATOM 1642 N N . GLN A 1 217 ? -16.232 4.118 14.820 1.00 88.75 217 GLN A N 1
ATOM 1643 C CA . GLN A 1 217 ? -17.140 3.774 13.722 1.00 88.75 217 GLN A CA 1
ATOM 1644 C C . GLN A 1 217 ? -17.351 2.263 13.589 1.00 88.75 217 GLN A C 1
ATOM 1646 O O . GLN A 1 217 ? -18.469 1.815 13.340 1.00 88.75 217 GLN A O 1
ATOM 1651 N N . LEU A 1 218 ? -16.288 1.473 13.754 1.00 87.81 218 LEU A N 1
ATOM 1652 C CA . LEU A 1 218 ? -16.334 0.020 13.590 1.00 87.81 218 LEU A CA 1
ATOM 1653 C C . LEU A 1 218 ? -16.926 -0.702 14.806 1.00 87.81 218 LEU A C 1
ATOM 1655 O O . LEU A 1 218 ? -17.520 -1.766 14.648 1.00 87.81 218 LEU A O 1
ATOM 1659 N N . GLN A 1 219 ? -16.758 -0.149 16.009 1.00 91.06 219 GLN A N 1
ATOM 1660 C CA . GLN A 1 219 ? -17.196 -0.738 17.278 1.00 91.06 219 GLN A CA 1
ATOM 1661 C C . GLN A 1 219 ? -17.922 0.300 18.159 1.00 91.06 219 GLN A C 1
ATOM 1663 O O . GLN A 1 219 ? -17.477 0.594 19.273 1.00 91.06 219 GLN A O 1
ATOM 1668 N N . PRO A 1 220 ? -19.060 0.860 17.705 1.00 90.56 220 PRO A N 1
ATOM 1669 C CA . PRO A 1 220 ? -19.696 2.006 18.358 1.00 90.56 220 PRO A CA 1
ATOM 1670 C C . PRO A 1 220 ? -20.178 1.709 19.781 1.00 90.56 220 PRO A C 1
ATOM 1672 O O . PRO A 1 220 ? -20.061 2.565 20.658 1.00 90.56 220 PRO A O 1
ATOM 1675 N N . GLN A 1 221 ? -20.682 0.498 20.051 1.00 91.06 221 GLN A N 1
ATOM 1676 C CA . GLN A 1 221 ? -21.101 0.129 21.408 1.00 91.06 221 GLN A CA 1
ATOM 1677 C C . GLN A 1 221 ? -19.904 0.058 22.362 1.00 91.06 221 GLN A C 1
ATOM 1679 O O . GLN A 1 221 ? -19.946 0.618 23.454 1.00 91.06 221 GLN A O 1
ATOM 1684 N N . LEU A 1 222 ? -18.817 -0.583 21.930 1.00 91.62 222 LEU A N 1
ATOM 1685 C CA . LEU A 1 222 ? -17.616 -0.741 22.743 1.00 91.62 222 LEU A CA 1
ATOM 1686 C C . LEU A 1 222 ? -16.912 0.602 22.981 1.00 91.62 222 LEU A C 1
ATOM 1688 O O . LEU A 1 222 ? -16.461 0.869 24.091 1.00 91.62 222 LEU A O 1
ATOM 1692 N N . ALA A 1 223 ? -16.874 1.475 21.973 1.00 91.38 223 ALA A N 1
ATOM 1693 C CA . ALA A 1 223 ? -16.364 2.835 22.114 1.00 91.38 223 ALA A CA 1
ATOM 1694 C C . ALA A 1 223 ? -17.182 3.652 23.131 1.00 91.38 223 ALA A C 1
ATOM 1696 O O . ALA A 1 223 ? -16.608 4.350 23.966 1.00 91.38 223 ALA A O 1
ATOM 1697 N N . ALA A 1 224 ? -18.513 3.521 23.128 1.00 90.50 224 ALA A N 1
ATOM 1698 C CA . ALA A 1 224 ? -19.370 4.171 24.121 1.00 90.50 224 ALA A CA 1
ATOM 1699 C C . ALA A 1 224 ? -19.138 3.630 25.548 1.00 90.50 224 ALA A C 1
ATOM 1701 O O . ALA A 1 224 ? -19.128 4.404 26.512 1.00 90.50 224 ALA A O 1
ATOM 1702 N N . GLU A 1 225 ? -18.907 2.321 25.698 1.00 91.00 225 GLU A N 1
ATOM 1703 C CA . GLU A 1 225 ? -18.525 1.713 26.980 1.00 91.00 225 GLU A CA 1
ATOM 1704 C C . GLU A 1 225 ? -17.170 2.236 27.478 1.00 91.00 225 GLU A C 1
ATOM 1706 O O . GLU A 1 225 ? -17.050 2.622 28.642 1.00 91.00 225 GLU A O 1
ATOM 1711 N N . MET A 1 226 ? -16.162 2.302 26.604 1.00 91.44 226 MET A N 1
ATOM 1712 C CA . MET A 1 226 ? -14.834 2.833 26.934 1.00 91.44 226 MET A CA 1
ATOM 1713 C C . MET A 1 226 ? -14.877 4.315 27.300 1.00 91.44 226 MET A C 1
ATOM 1715 O O . MET A 1 226 ? -14.226 4.730 28.256 1.00 91.44 226 MET A O 1
ATOM 1719 N N . LEU A 1 227 ? -15.679 5.113 26.593 1.00 90.62 227 LEU A N 1
ATOM 1720 C CA . LEU A 1 227 ? -15.879 6.520 26.930 1.00 90.62 227 LEU A CA 1
ATOM 1721 C C . LEU A 1 227 ? -16.510 6.664 28.320 1.00 90.62 227 LEU A C 1
ATOM 1723 O O . LEU A 1 227 ? -16.027 7.429 29.154 1.00 90.62 227 LEU A O 1
ATOM 1727 N N . SER A 1 228 ? -17.554 5.881 28.601 1.00 88.75 228 SER A N 1
ATOM 1728 C CA . SER A 1 228 ? -18.206 5.860 29.915 1.00 88.75 228 SER A CA 1
ATOM 1729 C C . SER A 1 228 ? -17.220 5.466 31.019 1.00 88.75 228 SER A C 1
ATOM 1731 O O . SER A 1 228 ? -17.172 6.100 32.072 1.00 88.75 228 SER A O 1
ATOM 1733 N N . PHE A 1 229 ? -16.362 4.481 30.757 1.00 90.75 229 PHE A N 1
ATOM 1734 C CA . PHE A 1 229 ? -15.284 4.097 31.661 1.00 90.75 229 PHE A CA 1
ATOM 1735 C C . PHE A 1 229 ? -14.283 5.237 31.901 1.00 90.75 229 PHE A C 1
ATOM 1737 O O . PHE A 1 229 ? -14.037 5.585 33.054 1.00 90.75 229 PHE A O 1
ATOM 1744 N N . ASN A 1 230 ? -13.768 5.876 30.847 1.00 91.19 230 ASN A N 1
ATOM 1745 C CA . ASN A 1 230 ? -12.805 6.976 30.967 1.00 91.19 230 ASN A CA 1
ATOM 1746 C C . ASN A 1 230 ? -13.381 8.157 31.762 1.00 91.19 230 ASN A C 1
ATOM 1748 O O . ASN A 1 230 ? -12.697 8.747 32.597 1.00 91.19 230 ASN A O 1
ATOM 1752 N N . THR A 1 231 ? -14.655 8.490 31.543 1.00 88.38 231 THR A N 1
ATOM 1753 C CA . THR A 1 231 ? -15.327 9.566 32.290 1.00 88.38 231 THR A CA 1
ATOM 1754 C C . THR A 1 231 ? -15.455 9.231 33.776 1.00 88.38 231 THR A C 1
ATOM 1756 O O . THR A 1 231 ? -15.192 10.090 34.619 1.00 88.38 231 THR A O 1
ATOM 1759 N N . ALA A 1 232 ? -15.753 7.970 34.109 1.00 87.56 232 ALA A N 1
ATOM 1760 C CA . ALA A 1 232 ? -15.825 7.493 35.485 1.00 87.56 232 ALA A CA 1
ATOM 1761 C C . ALA A 1 232 ? -14.451 7.481 36.181 1.00 87.56 232 ALA A C 1
ATOM 1763 O O . ALA A 1 232 ? -14.366 7.890 37.337 1.00 87.56 232 ALA A O 1
ATOM 1764 N N . VAL A 1 233 ? -13.382 7.086 35.477 1.00 88.19 233 VAL A N 1
ATOM 1765 C CA . VAL A 1 233 ? -11.990 7.157 35.968 1.00 88.19 233 VAL A CA 1
ATOM 1766 C C . VAL A 1 233 ? -11.600 8.599 36.299 1.00 88.19 233 VAL A C 1
ATOM 1768 O O . VAL A 1 233 ? -11.024 8.875 37.349 1.00 88.19 233 VAL A O 1
ATOM 1771 N N . LEU A 1 234 ? -11.938 9.542 35.417 1.00 87.06 234 LEU A N 1
ATOM 1772 C CA . LEU A 1 234 ? -11.568 10.951 35.562 1.00 87.06 234 LEU A CA 1
ATOM 1773 C C . LEU A 1 234 ? -12.527 11.754 36.453 1.00 87.06 234 LEU A C 1
ATOM 1775 O O . LEU A 1 234 ? -12.286 12.937 36.695 1.00 87.06 234 LEU A O 1
ATOM 1779 N N . GLY A 1 235 ? -13.631 11.154 36.908 1.00 82.81 235 GLY A N 1
ATOM 1780 C CA . GLY A 1 235 ? -14.688 11.854 37.643 1.00 82.81 235 GLY A CA 1
ATOM 1781 C C . GLY A 1 235 ? -15.346 12.987 36.842 1.00 82.81 235 GLY A C 1
ATOM 1782 O O . GLY A 1 235 ? -15.868 13.934 37.431 1.00 82.81 235 GLY A O 1
ATOM 1783 N N . LYS A 1 236 ? -15.298 12.919 35.506 1.00 82.56 236 LYS A N 1
ATOM 1784 C CA . LYS A 1 236 ? -15.906 13.892 34.586 1.00 82.56 236 LYS A CA 1
ATOM 1785 C C . LYS A 1 236 ? -17.261 13.359 34.100 1.00 82.56 236 LYS A C 1
ATOM 1787 O O . LYS A 1 236 ? -17.491 12.156 34.082 1.00 82.56 236 LYS A O 1
ATOM 1792 N N . ALA A 1 237 ? -18.179 14.243 33.710 1.00 75.50 237 ALA A N 1
ATOM 1793 C CA . ALA A 1 237 ? -19.427 13.825 33.064 1.00 75.50 237 ALA A CA 1
ATOM 1794 C C . ALA A 1 237 ? -19.168 13.429 31.602 1.00 75.50 237 ALA A C 1
ATOM 1796 O O . ALA A 1 237 ? -18.272 13.997 30.980 1.00 75.50 237 ALA A O 1
ATOM 1797 N N . VAL A 1 238 ? -19.968 12.506 31.051 1.00 69.81 238 VAL A N 1
ATOM 1798 C CA . VAL A 1 238 ? -19.941 12.179 29.615 1.00 69.81 238 VAL A CA 1
ATOM 1799 C C . VAL A 1 238 ? -20.377 13.418 28.825 1.00 69.81 238 VAL A C 1
ATOM 1801 O O . VAL A 1 238 ? -21.523 13.853 28.988 1.00 69.81 238 VAL A O 1
ATOM 1804 N N . PRO A 1 239 ? -19.501 14.019 28.000 1.00 68.00 239 PRO A N 1
ATOM 1805 C CA . PRO A 1 239 ? -19.881 15.159 27.177 1.00 68.00 239 PRO A CA 1
ATOM 1806 C C . PRO A 1 239 ? -20.942 14.745 26.152 1.00 68.00 239 PRO A C 1
ATOM 1808 O O . PRO A 1 239 ? -20.917 13.633 25.626 1.00 68.00 239 PRO A O 1
ATOM 1811 N N . ALA A 1 240 ? -21.899 15.632 25.879 1.00 62.25 240 ALA A N 1
ATOM 1812 C CA . ALA A 1 240 ? -22.929 15.381 24.879 1.00 62.25 240 ALA A CA 1
ATOM 1813 C C . ALA A 1 240 ? -22.384 15.671 23.472 1.00 62.25 240 ALA A C 1
ATOM 1815 O O . ALA A 1 240 ? -21.931 16.782 23.208 1.00 62.25 240 ALA A O 1
ATOM 1816 N N . GLY A 1 241 ? -22.480 14.700 22.565 1.00 65.50 241 GLY A N 1
ATOM 1817 C CA . GLY A 1 241 ? -22.135 14.862 21.154 1.00 65.50 241 GLY A CA 1
ATOM 1818 C C . GLY A 1 241 ? -22.257 13.545 20.387 1.00 65.50 241 GLY A C 1
ATOM 1819 O O . GLY A 1 241 ? -22.344 12.475 20.987 1.00 65.50 241 GLY A O 1
ATOM 1820 N N . GLU A 1 242 ? -22.304 13.627 19.058 1.00 70.00 242 GLU A N 1
ATOM 1821 C CA . GLU A 1 242 ? -22.462 12.450 18.188 1.00 70.00 242 GLU A CA 1
ATOM 1822 C C . GLU A 1 242 ? -21.119 11.766 17.874 1.00 70.00 242 GLU A C 1
ATOM 1824 O O . GLU A 1 242 ? -21.084 10.564 17.610 1.00 70.00 242 GLU A O 1
ATOM 1829 N N . ASN A 1 243 ? -20.001 12.501 17.942 1.00 83.81 243 ASN A N 1
ATOM 1830 C CA . ASN A 1 243 ? -18.671 11.993 17.607 1.00 83.81 243 ASN A CA 1
ATOM 1831 C C . ASN A 1 243 ? -17.919 11.491 18.849 1.00 83.81 243 ASN A C 1
ATOM 1833 O O . ASN A 1 243 ? -17.239 12.248 19.541 1.00 83.81 243 ASN A O 1
ATOM 1837 N N . LEU A 1 244 ? -18.021 10.187 19.116 1.00 84.75 244 LEU A N 1
ATOM 1838 C CA . LEU A 1 244 ? -17.424 9.559 20.299 1.00 84.75 244 LEU A CA 1
ATOM 1839 C C . LEU A 1 244 ? -15.898 9.709 20.377 1.00 84.75 244 LEU A C 1
ATOM 1841 O O . LEU A 1 244 ? -15.361 9.808 21.478 1.00 84.75 244 LEU A O 1
ATOM 1845 N N . SER A 1 245 ? -15.194 9.713 19.240 1.00 84.62 245 SER A N 1
ATOM 1846 C CA . SER A 1 245 ? -13.727 9.800 19.233 1.00 84.62 245 SER A CA 1
ATOM 1847 C C . SER A 1 245 ? -13.233 11.200 19.576 1.00 84.62 245 SER A C 1
ATOM 1849 O O . SER A 1 245 ? -12.303 11.334 20.364 1.00 84.62 245 SER A O 1
ATOM 1851 N N . GLU A 1 246 ? -13.887 12.235 19.053 1.00 85.81 246 GLU A N 1
ATOM 1852 C CA . GLU A 1 246 ? -13.559 13.631 19.359 1.00 85.81 246 GLU A CA 1
ATOM 1853 C C . GLU 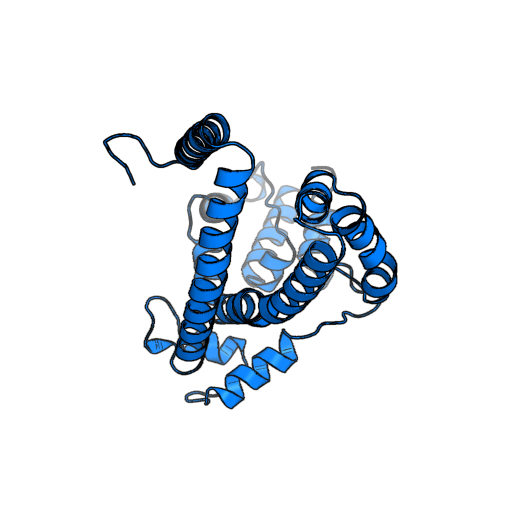A 1 246 ? -13.799 13.937 20.839 1.00 85.81 246 GLU A C 1
ATOM 1855 O O . GLU A 1 246 ? -12.908 14.438 21.520 1.00 85.81 246 GLU A O 1
ATOM 1860 N N . ILE A 1 247 ? -14.941 13.493 21.371 1.00 85.06 247 ILE A N 1
ATOM 1861 C CA . ILE A 1 247 ? -15.262 13.605 22.798 1.00 85.06 247 ILE A CA 1
ATOM 1862 C C . ILE A 1 247 ? -14.214 12.893 23.660 1.00 85.06 247 ILE A C 1
ATOM 1864 O O . ILE A 1 247 ? -13.791 13.417 24.690 1.00 85.06 247 ILE A O 1
ATOM 1868 N N . ASN A 1 248 ? -13.799 11.688 23.263 1.00 86.19 248 ASN A N 1
ATOM 1869 C CA . ASN A 1 248 ? -12.768 10.955 23.987 1.00 86.19 248 ASN A CA 1
ATOM 1870 C C . ASN A 1 248 ? -11.410 11.666 23.903 1.00 86.19 248 ASN A C 1
ATOM 1872 O O . ASN A 1 248 ? -10.710 11.745 24.904 1.00 86.19 248 ASN A O 1
ATOM 1876 N N . GLY A 1 249 ? -11.054 12.227 22.746 1.00 85.25 249 GLY A N 1
ATOM 1877 C CA . GLY A 1 249 ? -9.851 13.041 22.575 1.00 85.25 249 GLY A CA 1
ATOM 1878 C C . GLY A 1 249 ? -9.822 14.225 23.540 1.00 85.25 249 GLY A C 1
ATOM 1879 O O . GLY A 1 249 ? -8.896 14.328 24.340 1.00 85.25 249 GLY A O 1
ATOM 1880 N N . GLU A 1 250 ? -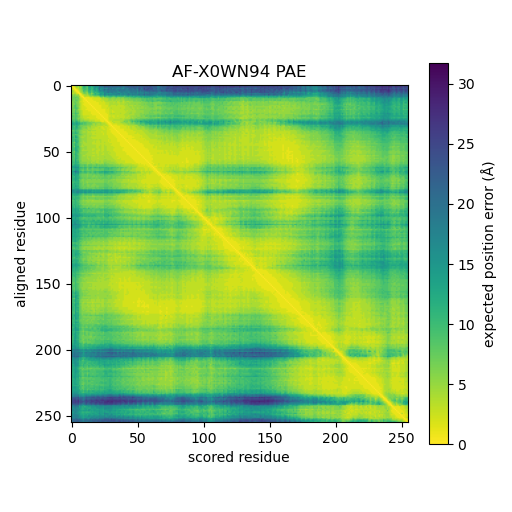10.875 15.048 23.540 1.00 85.81 250 GLU A N 1
ATOM 1881 C CA . GLU A 1 250 ? -11.024 16.202 24.442 1.00 85.81 250 GLU A CA 1
ATOM 1882 C C . GLU A 1 250 ? -11.004 15.800 25.924 1.00 85.81 250 GLU A C 1
ATOM 1884 O O . GLU A 1 250 ? -10.419 16.478 26.770 1.00 85.81 250 GLU A O 1
ATOM 1889 N N . LEU A 1 251 ? -11.638 14.675 26.266 1.00 84.00 251 LEU A N 1
ATOM 1890 C CA . LEU A 1 251 ? -11.681 14.170 27.636 1.00 84.00 251 LEU A CA 1
ATOM 1891 C C . LEU A 1 251 ? -10.278 13.865 28.182 1.00 84.00 251 LEU A C 1
ATOM 1893 O O . LEU A 1 251 ? -10.015 14.117 29.369 1.00 84.00 251 LEU A O 1
ATOM 1897 N N . LEU A 1 252 ? -9.429 13.311 27.312 1.00 85.06 252 LEU A N 1
ATOM 1898 C CA . LEU A 1 252 ? -8.068 12.868 27.597 1.00 85.06 252 LEU A CA 1
ATOM 1899 C C . LEU A 1 252 ? -7.017 13.971 27.404 1.00 85.06 252 LEU A C 1
ATOM 1901 O O . LEU A 1 252 ? -5.856 13.755 27.748 1.00 85.06 252 LEU A O 1
ATOM 1905 N N . GLU A 1 253 ? -7.388 15.159 26.917 1.00 80.94 253 GLU A N 1
ATOM 1906 C CA . GLU A 1 253 ? -6.456 16.285 26.841 1.00 80.94 253 GLU A CA 1
ATOM 1907 C C . GLU A 1 253 ? -5.923 16.651 28.240 1.00 80.94 253 GLU A C 1
ATOM 1909 O O . GLU A 1 253 ? -6.658 17.092 29.129 1.00 80.94 253 GLU A O 1
ATOM 1914 N N . GLY A 1 254 ? -4.612 16.469 28.434 1.00 67.25 254 GLY A N 1
ATOM 1915 C CA . GLY A 1 254 ? -3.906 16.806 29.675 1.00 67.25 254 GLY A CA 1
ATOM 1916 C C . GLY A 1 254 ? -3.838 15.696 30.734 1.00 67.25 254 GLY A C 1
ATOM 1917 O O . GLY A 1 254 ? -3.410 15.989 31.852 1.00 67.25 254 GLY A O 1
ATOM 1918 N N . VAL A 1 255 ? -4.243 14.464 30.397 1.00 72.19 255 VAL A N 1
ATOM 1919 C CA . VAL A 1 255 ? -4.043 13.231 31.190 1.00 72.19 255 VAL A CA 1
ATOM 1920 C C . VAL A 1 255 ? -2.824 12.475 30.666 1.00 72.19 255 VAL A C 1
ATOM 1922 O O . VAL A 1 255 ? -2.038 11.990 31.509 1.00 72.19 255 VAL A O 1
#

Foldseek 3Di:
DDDPNHPPDPVVVVVVCVVVVVVQCVVPPPVSVVVVCVVVVVVLLVQLVVLLVVLLVCLQPVVVDPQFDPVQLCVVLVHDPNDGSVSSVVSLCVPPVDPADDCPDPPAHNVCVVPVVVVVVCCVCVVPPVNVCVLVVDPDVVVSVVVVVVVVVVVVCCCSSPVVSVSSVCSRCVVVVVVCQCPPPVHCPVVVVVCVVCLVPLCPDPDADADAQVCCVVPVPVLVSSLVSLCNNVVHDQDDDDRSNVSSVVSPVPD

Organism: NCBI:txid412755

InterPro domains:
  IPR001734 Sodium/solute symporter [PF00474] (8-177)
  IPR001734 Sodium/solute symporter [PS50283] (1-255)
  IPR038377 Sodium/glucose symporter superfamily [G3DSA:1.20.1730.10] (1-230)

Sequence (255 aa):
EELMGIPINITTLSWFVGILAGVYVAAGGLKACAWADLIQGSALIIGGAVIMVLTFMALDDPGRFEGIDVAAVNTSLGVGEGASFGEKFSALKESSMHMALPRTSDFLPWTALLLGIWIPNFYYWGLNQYIMQRTLGAHSLREGQRGVVFAAFLKLIIPFIVCIPGIIAFTLYGAKMQENAMNLESLNKPVLEAFAQVKTSPAEAQMVIPFDSDFAQLQPQLAAEMLSFNTAVLGKAVPAGENLSEINGELLEGV

Mean predicted aligned error: 7.49 Å

pLDDT: mean 88.95, std 7.04, range [51.91, 97.06]

Secondary structure (DSSP, 8-state):
-EETTEE--HHHHHHHHHHHHHHHHHHHHHHHHHHHHHHHHHHHHHHHHHHHHHHHHHHH-GGGSTT--HHHHHHHHT--TT--HHHHHHHHHHHH--S-B-TT-SS-BHHHHHHHTHHHHIIIIII-HHHHHHHHTSSSHHHHHHHHHHHHHHHTTHIIIIIHHHHHHHHHHHHHHHHHHHH-TTTTHHHHHHHHHHTT-GGG--------HHHHHHSHHHHHHHHHHHHHHHT------S-HHHHHHHHHTT-